Protein AF-0000000073391872 (afdb_homodimer)

pLDDT: mean 97.58, std 2.36, range [85.0, 98.88]

Nearest PDB structures (foldseek):
  4lbp-assembly1_A  TM=9.202E-01  e=1.006E-09  Burkholderia cepacia
  1mwq-assembly1_A  TM=8.888E-01  e=6.207E-08  Haemophilus influenzae
  3kkf-assembly1_A  TM=5.821E-01  e=1.135E-03  Bacteroides thetaiotaomicron
  5b09-assembly1_A-2  TM=5.044E-01  e=1.135E-03  Cannabis sativa
  5b0d-assembly1_B  TM=4.617E-01  e=3.687E-03  Cannabis sativa

Secondary structure (DSSP, 8-state):
--EEEEEEEPTT-HHHHHHHHHHHHHHHHHTGGGEEEEEEEE-TTS-EEEEEEEEE--SSHHHHHHHHHTSHHHHTT-EEEEEEEEEEEEEETTEE--/--EEEEEEEPTT-HHHHHHHHHHHHHHHHHTGGGEEEEEEEE-TTS-EEEEEEEEE--SSHHHHHHHHHTSHHHHTT-EEEEEEEEEEEEEETTEE--

InterPro domains:
  IPR005545 YCII-related [PF03795] (1-88)
  IPR011008 Dimeric alpha-beta barrel [SSF54909] (1-90)
  IPR051807 Secondary metabolite biosynthesis-associated protein [PTHR33606] (3-90)

Sequence (196 aa):
MPFIIETFDKPGHQHVRQATRAAHLEFLDGHKDLLLACGAKLDDDGRDLGGGLYVVALDSREAAQRFIESDPFHAAGLFERVVLTRWRKAYVDGQCYLMPFIIETFDKPGHQHVRQATRAAHLEFLDGHKDLLLACGAKLDDDGRDLGGGLYVVALDSREAAQRFIESDPFHAAGLFERVVLTRWRKAYVDGQCYL

Radius of gyration: 16.25 Å; Cα contacts (8 Å, |Δi|>4): 441; chains: 2; bounding box: 37×44×37 Å

Structure (mmCIF, N/CA/C/O backbone):
data_AF-0000000073391872-model_v1
#
loop_
_entity.id
_entity.type
_entity.pdbx_description
1 polymer 'YCII-related protein'
#
loop_
_atom_site.group_PDB
_atom_site.id
_atom_site.type_symbol
_atom_site.label_atom_id
_atom_site.label_alt_id
_atom_site.label_comp_id
_atom_site.label_asym_id
_atom_site.label_entity_id
_atom_site.label_seq_id
_atom_site.pdbx_PDB_ins_code
_atom_site.Cartn_x
_atom_site.Cartn_y
_atom_site.Cartn_z
_atom_site.occupancy
_atom_site.B_iso_or_equiv
_atom_site.auth_seq_id
_atom_site.auth_comp_id
_atom_site.auth_asym_id
_atom_site.auth_atom_id
_atom_site.pdbx_PDB_model_num
ATOM 1 N N . MET A 1 1 ? 13.711 3.143 -7.148 1 85.25 1 MET A N 1
ATOM 2 C CA . MET A 1 1 ? 12.633 2.215 -6.812 1 85.25 1 MET A CA 1
ATOM 3 C C . MET A 1 1 ? 11.727 2.805 -5.738 1 85.25 1 MET A C 1
ATOM 5 O O . MET A 1 1 ? 12.195 3.439 -4.797 1 85.25 1 MET A O 1
ATOM 9 N N . PRO A 1 2 ? 10.484 2.668 -5.871 1 97.12 2 PRO A N 1
ATOM 10 C CA . PRO A 1 2 ? 9.516 3.312 -4.984 1 97.12 2 PRO A CA 1
ATOM 11 C C . PRO A 1 2 ? 9.5 2.705 -3.584 1 97.12 2 PRO A C 1
ATOM 13 O O . PRO A 1 2 ? 10.164 1.692 -3.34 1 97.12 2 PRO A O 1
ATOM 16 N N . PHE A 1 3 ? 8.891 3.412 -2.643 1 98.75 3 PHE A N 1
ATOM 17 C CA . PHE A 1 3 ? 8.781 2.973 -1.258 1 98.75 3 PHE A CA 1
ATOM 18 C C . PHE A 1 3 ? 7.328 2.91 -0.817 1 98.75 3 PHE A C 1
ATOM 20 O O . PHE A 1 3 ? 6.504 3.719 -1.255 1 98.75 3 PHE A O 1
ATOM 27 N N . ILE A 1 4 ? 7.039 1.957 0.017 1 98.75 4 ILE A N 1
ATOM 28 C CA . ILE A 1 4 ? 5.816 1.92 0.811 1 98.75 4 ILE A CA 1
ATOM 29 C C . ILE A 1 4 ? 6.051 2.604 2.156 1 98.75 4 ILE A C 1
ATOM 31 O O . ILE A 1 4 ? 7.027 2.301 2.85 1 98.75 4 ILE A O 1
ATOM 35 N N . ILE A 1 5 ? 5.242 3.551 2.475 1 98.88 5 ILE A N 1
ATOM 36 C CA . ILE A 1 5 ? 5.227 4.168 3.797 1 98.88 5 ILE A CA 1
ATOM 37 C C . ILE A 1 5 ? 3.896 3.873 4.484 1 98.88 5 ILE A C 1
ATOM 39 O O . ILE A 1 5 ? 2.836 4.281 4.004 1 98.88 5 ILE A O 1
ATOM 43 N N 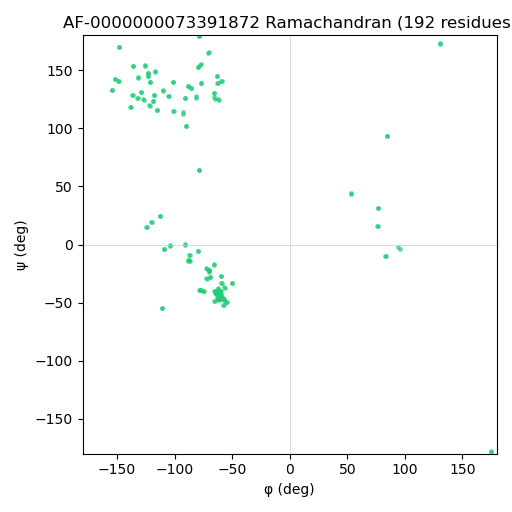. GLU A 1 6 ? 3.977 3.164 5.531 1 98.88 6 GLU A N 1
ATOM 44 C CA . GLU A 1 6 ? 2.791 2.898 6.34 1 98.88 6 GLU A CA 1
ATOM 45 C C . GLU A 1 6 ? 2.857 3.633 7.676 1 98.88 6 GLU A C 1
ATOM 47 O O . GLU A 1 6 ? 3.881 3.59 8.359 1 98.88 6 GLU A O 1
ATOM 52 N N . THR A 1 7 ? 1.797 4.27 7.973 1 98.88 7 THR A N 1
ATOM 53 C CA . THR A 1 7 ? 1.771 5.023 9.227 1 98.88 7 THR A CA 1
ATOM 54 C C . THR A 1 7 ? 0.714 4.461 10.172 1 98.88 7 THR A C 1
ATOM 56 O O . THR A 1 7 ? -0.312 3.941 9.727 1 98.88 7 THR A O 1
ATOM 59 N N . PHE A 1 8 ? 0.977 4.562 11.43 1 98.69 8 PHE A N 1
ATOM 60 C CA . PHE A 1 8 ? 0.08 4.211 12.531 1 98.69 8 PHE A CA 1
ATOM 61 C C . PHE A 1 8 ? -0.061 5.375 13.5 1 98.69 8 PHE A C 1
ATOM 63 O O . PHE A 1 8 ? 0.936 5.871 14.031 1 98.69 8 PHE A O 1
ATOM 70 N N . ASP A 1 9 ? -1.265 5.734 13.695 1 98.56 9 ASP A N 1
ATOM 71 C CA . ASP A 1 9 ? -1.504 6.895 14.547 1 98.56 9 ASP A CA 1
ATOM 72 C C . ASP A 1 9 ? -1.417 6.523 16.031 1 98.56 9 ASP A C 1
ATOM 74 O O . ASP A 1 9 ? -1.708 5.387 16.406 1 98.56 9 ASP A O 1
ATOM 78 N N . LYS A 1 10 ? -1.051 7.562 16.859 1 98.44 10 LYS A N 1
ATOM 79 C CA . LYS A 1 10 ? -1.144 7.391 18.297 1 98.44 10 LYS A CA 1
ATOM 80 C C . LYS A 1 10 ? -2.588 7.164 18.734 1 98.44 10 LYS A C 1
ATOM 82 O O . LYS A 1 10 ? -3.506 7.801 18.219 1 98.44 10 LYS A O 1
ATOM 87 N N . PRO A 1 11 ? -2.734 6.195 19.719 1 96.81 11 PRO A N 1
ATOM 88 C CA . PRO A 1 11 ? -4.098 6.016 20.219 1 96.81 11 PRO A CA 1
ATOM 89 C C . PRO A 1 11 ? -4.68 7.297 20.812 1 96.81 11 PRO A C 1
ATOM 91 O O . PRO A 1 11 ? -3.961 8.055 21.469 1 96.81 11 PRO A O 1
ATOM 94 N N . GLY A 1 12 ? -5.996 7.578 20.562 1 95.44 12 GLY A N 1
ATOM 95 C CA . GLY A 1 12 ? -6.691 8.703 21.172 1 95.44 12 GLY A CA 1
ATOM 96 C C . GLY A 1 12 ? -6.34 10.031 20.531 1 95.44 12 GLY A C 1
ATOM 97 O O . GLY A 1 12 ? -6.547 11.086 21.141 1 95.44 12 GLY A O 1
ATOM 98 N N . HIS A 1 13 ? -5.746 10.062 19.359 1 97.5 13 HIS A N 1
ATOM 99 C CA . HIS A 1 13 ? -5.289 11.312 18.75 1 97.5 13 HIS A CA 1
ATOM 100 C C . HIS A 1 13 ? -6.09 11.641 17.5 1 97.5 13 HIS A C 1
ATOM 102 O O . HIS A 1 13 ? -5.59 12.312 16.594 1 97.5 13 HIS A O 1
ATOM 108 N N . GLN A 1 14 ? -7.305 11.125 17.406 1 95.94 14 GLN A N 1
ATOM 109 C CA . GLN A 1 14 ? -8.18 11.438 16.281 1 95.94 14 GLN A CA 1
ATOM 110 C C . GLN A 1 14 ? -8.383 12.945 16.141 1 95.94 14 GLN A C 1
ATOM 112 O O . GLN A 1 14 ? -8.508 13.461 15.031 1 95.94 14 GLN A O 1
ATOM 117 N N . HIS A 1 15 ? -8.469 13.625 17.266 1 97.5 15 HIS A N 1
ATOM 118 C CA . HIS A 1 15 ? -8.641 15.07 17.234 1 97.5 15 HIS A CA 1
ATOM 119 C C . HIS A 1 15 ? -7.457 15.758 16.562 1 97.5 15 HIS A C 1
ATOM 121 O O . HIS A 1 15 ? -7.629 16.766 15.859 1 97.5 15 HIS A O 1
ATOM 127 N N . VAL A 1 16 ? -6.223 15.297 16.75 1 98.25 16 VAL A N 1
ATOM 128 C CA . VAL A 1 16 ? -5.031 15.82 16.094 1 98.25 16 VAL A CA 1
ATOM 129 C C . VAL A 1 16 ? -5.137 15.617 14.586 1 98.25 16 VAL A C 1
ATOM 131 O O . VAL A 1 16 ? -4.852 16.531 13.805 1 98.25 16 VAL A O 1
ATOM 134 N N . ARG A 1 17 ? -5.555 14.406 14.141 1 98.25 17 ARG A N 1
ATOM 135 C CA . ARG A 1 17 ? -5.746 14.109 12.727 1 98.25 17 ARG A CA 1
ATOM 136 C C . ARG A 1 17 ? -6.75 15.07 12.094 1 98.25 17 ARG A C 1
ATOM 138 O O . ARG A 1 17 ? -6.488 15.641 11.031 1 98.25 17 ARG A O 1
ATOM 145 N N . GLN A 1 18 ? -7.863 15.273 12.766 1 97.44 18 GLN A N 1
ATOM 146 C CA . GLN A 1 18 ? -8.906 16.141 12.242 1 97.44 18 GLN A CA 1
ATOM 147 C C . GLN A 1 18 ? -8.414 17.578 12.125 1 97.44 18 GLN A C 1
ATOM 149 O O . GLN A 1 18 ? -8.648 18.25 11.117 1 97.44 18 GLN A O 1
ATOM 154 N N . ALA A 1 19 ? -7.719 18 13.109 1 98.5 19 ALA A N 1
ATOM 155 C CA . ALA A 1 19 ? -7.25 19.391 13.156 1 98.5 19 ALA A CA 1
ATOM 156 C C . ALA A 1 19 ? -6.184 19.641 12.094 1 98.5 19 ALA A C 1
ATOM 158 O O . ALA A 1 19 ? -6.027 20.766 11.617 1 98.5 19 ALA A O 1
ATOM 159 N N . THR A 1 20 ? -5.445 18.609 11.711 1 98.62 20 THR A N 1
ATOM 160 C CA . THR A 1 20 ? -4.285 18.766 10.836 1 98.62 20 THR A CA 1
ATOM 161 C C . THR A 1 20 ? -4.609 18.312 9.414 1 98.62 20 THR A C 1
ATOM 163 O O . THR A 1 20 ? -3.764 18.406 8.523 1 98.62 20 THR A O 1
ATOM 166 N N . ARG A 1 21 ? -5.801 17.859 9.18 1 98.19 21 ARG A N 1
ATOM 167 C CA . ARG A 1 21 ? -6.184 17.203 7.938 1 98.19 21 ARG A CA 1
ATOM 168 C C . ARG A 1 21 ? -6.027 18.141 6.742 1 98.19 21 ARG A C 1
ATOM 170 O O . ARG A 1 21 ? -5.484 17.734 5.707 1 98.19 21 ARG A O 1
ATOM 177 N N . ALA A 1 22 ? -6.52 19.391 6.863 1 98.56 22 ALA A N 1
ATOM 178 C CA . ALA A 1 22 ? -6.457 20.328 5.742 1 98.56 22 ALA A CA 1
ATOM 179 C C . ALA A 1 22 ? -5.016 20.547 5.289 1 98.56 22 ALA A C 1
ATOM 181 O O . ALA A 1 22 ? -4.727 20.531 4.09 1 98.56 22 ALA A O 1
ATOM 182 N N . ALA A 1 23 ? -4.121 20.781 6.207 1 98.81 23 ALA A N 1
ATOM 183 C CA . ALA A 1 23 ? -2.709 20.969 5.891 1 98.81 23 ALA A CA 1
ATOM 184 C C . ALA A 1 23 ? -2.117 19.703 5.266 1 98.81 23 ALA A C 1
ATOM 186 O O . ALA A 1 23 ? -1.298 19.781 4.348 1 98.81 23 ALA A O 1
ATOM 187 N N . HIS A 1 24 ? -2.486 18.562 5.773 1 98.81 24 HIS A N 1
ATOM 188 C CA . HIS A 1 24 ? -2.064 17.281 5.219 1 98.81 24 HIS A CA 1
ATOM 189 C C . HIS A 1 24 ? -2.516 17.125 3.771 1 98.81 24 HIS A C 1
ATOM 191 O O . HIS A 1 24 ? -1.729 16.719 2.912 1 98.81 24 HIS A O 1
ATOM 197 N N . LEU A 1 25 ? -3.777 17.484 3.537 1 98.62 25 LEU A N 1
ATOM 198 C CA . LEU A 1 25 ? -4.301 17.344 2.184 1 98.62 25 LEU A CA 1
ATOM 199 C C . LEU A 1 25 ? -3.582 18.281 1.224 1 98.62 25 LEU A C 1
ATOM 201 O O . LEU A 1 25 ? -3.324 17.922 0.072 1 98.62 25 LEU A O 1
ATOM 205 N N . GLU A 1 26 ? -3.283 19.484 1.635 1 98.75 26 GLU A N 1
ATOM 206 C CA . GLU A 1 26 ? -2.49 20.406 0.831 1 98.75 26 GLU A CA 1
ATOM 207 C C . GLU A 1 26 ? -1.105 19.844 0.539 1 98.75 26 GLU A C 1
ATOM 209 O O . GLU A 1 26 ? -0.606 19.953 -0.582 1 98.75 26 GLU A O 1
ATOM 214 N N . PHE A 1 27 ? -0.522 19.312 1.581 1 98.88 27 PHE A N 1
ATOM 215 C CA . PHE A 1 27 ? 0.772 18.656 1.439 1 98.88 27 PHE A CA 1
ATOM 216 C C . PHE A 1 27 ? 0.714 17.562 0.374 1 98.88 27 PHE A C 1
ATOM 218 O O . PHE A 1 27 ? 1.577 17.5 -0.504 1 98.88 27 PHE A O 1
ATOM 225 N N . LEU A 1 28 ? -0.317 16.656 0.437 1 98.81 28 LEU A N 1
ATOM 226 C CA . LEU A 1 28 ? -0.472 15.594 -0.557 1 98.81 28 LEU A CA 1
ATOM 227 C C . LEU A 1 28 ? -0.616 16.188 -1.957 1 98.81 28 LEU A C 1
ATOM 229 O O . LEU A 1 28 ? 0.043 15.727 -2.895 1 98.81 28 LEU A O 1
ATOM 233 N N . ASP A 1 29 ? -1.444 17.188 -2.033 1 98.75 29 ASP A N 1
ATOM 234 C CA . ASP A 1 29 ? -1.675 17.812 -3.332 1 98.75 29 ASP A CA 1
ATOM 235 C C . ASP A 1 29 ? -0.378 18.375 -3.912 1 98.75 29 ASP A C 1
ATOM 237 O O . ASP A 1 29 ? -0.118 18.234 -5.109 1 98.75 29 ASP A O 1
ATOM 241 N N . GLY A 1 30 ? 0.369 18.984 -3.092 1 98.69 30 GLY A N 1
ATOM 242 C CA . GLY A 1 30 ? 1.636 19.547 -3.518 1 98.69 30 GLY A CA 1
ATOM 243 C C . GLY A 1 30 ? 2.648 18.516 -3.947 1 98.69 30 GLY A C 1
ATOM 244 O O . GLY A 1 30 ? 3.654 18.844 -4.586 1 98.69 30 GLY A O 1
ATOM 245 N N . HIS A 1 31 ? 2.438 17.266 -3.586 1 98.75 31 HIS A N 1
ATOM 246 C CA . HIS A 1 31 ? 3.354 16.172 -3.916 1 98.75 31 HIS A CA 1
ATOM 247 C C . HIS A 1 31 ? 2.656 15.102 -4.742 1 98.75 31 HIS A C 1
ATOM 249 O O . HIS A 1 31 ? 3.123 13.961 -4.801 1 98.75 31 HIS A O 1
ATOM 255 N N . LYS A 1 32 ? 1.602 15.398 -5.336 1 98.44 32 LYS A N 1
ATOM 256 C CA . LYS A 1 32 ? 0.722 14.414 -5.957 1 98.44 32 LYS A CA 1
ATOM 257 C C . LYS A 1 32 ? 1.457 13.617 -7.035 1 98.44 32 LYS A C 1
ATOM 259 O O . LYS A 1 32 ? 1.167 12.445 -7.254 1 98.44 32 LYS A O 1
ATOM 264 N N . ASP A 1 33 ? 2.473 14.195 -7.641 1 98.19 33 ASP A N 1
ATOM 265 C CA . ASP A 1 33 ? 3.205 13.523 -8.711 1 98.19 33 ASP A CA 1
ATOM 266 C C . ASP A 1 33 ? 4.023 12.352 -8.172 1 98.19 33 ASP A C 1
ATOM 268 O O . ASP A 1 33 ? 4.418 11.469 -8.93 1 98.19 33 ASP A O 1
ATOM 272 N N . LEU A 1 34 ? 4.332 12.367 -6.922 1 98.62 34 LEU A N 1
ATOM 273 C CA . LEU A 1 34 ? 5.109 11.312 -6.285 1 98.62 34 LEU A CA 1
ATOM 274 C C . LEU A 1 34 ? 4.195 10.195 -5.781 1 98.62 34 LEU A C 1
ATOM 276 O O . LEU A 1 34 ? 4.668 9.109 -5.426 1 98.62 34 LEU A O 1
ATOM 280 N N . LEU A 1 35 ? 2.898 10.453 -5.715 1 98.81 35 LEU A N 1
ATOM 281 C CA . LEU A 1 35 ? 1.979 9.539 -5.047 1 98.81 35 LEU A CA 1
ATOM 282 C C . LEU A 1 35 ? 1.426 8.508 -6.027 1 98.81 35 LEU A C 1
ATOM 284 O O . LEU A 1 35 ? 0.486 8.797 -6.773 1 98.81 35 LEU A O 1
ATOM 288 N N . LEU A 1 36 ? 1.964 7.328 -5.973 1 98.81 36 LEU A N 1
ATOM 289 C CA . LEU A 1 36 ? 1.477 6.223 -6.789 1 98.81 36 LEU A CA 1
ATOM 290 C C . LEU A 1 36 ? 0.161 5.68 -6.242 1 98.81 36 LEU A C 1
ATOM 292 O O . LEU A 1 36 ? -0.747 5.352 -7.008 1 98.81 36 LEU A O 1
ATOM 296 N N . ALA A 1 37 ? 0.045 5.586 -4.953 1 98.81 37 ALA A N 1
ATOM 297 C CA . ALA A 1 37 ? -1.169 5.273 -4.207 1 98.81 37 ALA A CA 1
ATOM 298 C C . ALA A 1 37 ? -1.104 5.844 -2.791 1 98.81 37 ALA A C 1
ATOM 300 O O . ALA A 1 37 ? -0.087 5.707 -2.107 1 98.81 37 ALA A O 1
ATOM 301 N N . CYS A 1 38 ? -2.123 6.469 -2.393 1 98.81 38 CYS A N 1
ATOM 302 C CA . CYS A 1 38 ? -2.174 7.086 -1.073 1 98.81 38 CYS A CA 1
ATOM 303 C C . CYS A 1 38 ? -3.605 7.148 -0.553 1 98.81 38 CYS A C 1
ATOM 305 O O . CYS A 1 38 ? -4.535 7.43 -1.312 1 98.81 38 CYS A O 1
ATOM 307 N N . GLY A 1 39 ? -3.723 6.922 0.735 1 98.56 39 GLY A N 1
ATOM 308 C CA . GLY A 1 39 ? -5.039 6.988 1.348 1 98.56 39 GLY A CA 1
ATOM 309 C C . GLY A 1 39 ? -5.039 6.59 2.812 1 98.56 39 GLY A C 1
ATOM 310 O O . GLY A 1 39 ? -3.979 6.359 3.396 1 98.56 39 GLY A O 1
ATOM 311 N N . ALA A 1 40 ? -6.199 6.586 3.391 1 98.31 40 ALA A N 1
ATOM 312 C CA . ALA A 1 40 ? -6.363 6.328 4.82 1 98.31 40 ALA A CA 1
ATOM 313 C C . ALA A 1 40 ? -6.828 4.898 5.07 1 98.31 40 ALA A C 1
ATOM 315 O O . ALA A 1 40 ? -7.664 4.371 4.328 1 98.31 40 ALA A O 1
ATOM 316 N N . LYS A 1 41 ? -6.293 4.258 6.105 1 98.25 41 LYS A N 1
ATOM 317 C CA . LYS A 1 41 ? -6.762 2.943 6.539 1 98.25 41 LYS A CA 1
ATOM 318 C C . LYS A 1 41 ? -8.07 3.057 7.32 1 98.25 41 LYS A C 1
ATOM 320 O O . LYS A 1 41 ? -8.234 3.965 8.141 1 98.25 41 LYS A O 1
ATOM 325 N N . LEU A 1 42 ? -8.938 2.145 7.047 1 97.19 42 LEU A N 1
ATOM 326 C CA . LEU A 1 42 ? -10.242 2.119 7.691 1 97.19 42 LEU A CA 1
ATOM 327 C C . LEU A 1 42 ? -10.5 0.767 8.352 1 97.19 42 LEU A C 1
ATOM 329 O O . LEU A 1 42 ? -9.945 -0.249 7.926 1 97.19 42 LEU A O 1
ATOM 333 N N . ASP A 1 43 ? -11.312 0.794 9.328 1 92.69 43 ASP A N 1
ATOM 334 C CA . ASP A 1 43 ? -11.859 -0.475 9.805 1 92.69 43 ASP A CA 1
ATOM 335 C C . ASP A 1 43 ? -12.992 -0.96 8.898 1 92.69 43 ASP A C 1
ATOM 337 O O . ASP A 1 43 ? -13.344 -0.295 7.926 1 92.69 43 ASP A O 1
ATOM 341 N N . ASP A 1 44 ? -13.594 -2.072 9.148 1 88.62 44 ASP A N 1
ATOM 342 C CA . ASP A 1 44 ? -14.562 -2.705 8.258 1 88.62 44 ASP A CA 1
ATOM 343 C C . ASP A 1 44 ? -15.859 -1.902 8.203 1 88.62 44 ASP A C 1
ATOM 345 O O . ASP A 1 44 ? -16.578 -1.952 7.207 1 88.62 44 ASP A O 1
ATOM 349 N N . ASP A 1 45 ? -16.047 -1.105 9.266 1 90.06 45 ASP A N 1
ATOM 350 C CA . ASP A 1 45 ? -17.266 -0.319 9.297 1 90.06 45 ASP A CA 1
ATOM 351 C C . ASP A 1 45 ? -17.062 1.048 8.648 1 90.06 45 ASP A C 1
ATOM 353 O O . ASP A 1 45 ? -17.984 1.865 8.602 1 90.06 45 ASP A O 1
ATOM 357 N N . GLY A 1 46 ? -15.875 1.273 8.188 1 90.81 46 GLY A N 1
ATOM 358 C CA . GLY A 1 46 ? -15.609 2.508 7.469 1 90.81 46 GLY A CA 1
ATOM 359 C C . GLY A 1 46 ? -15.055 3.607 8.352 1 90.81 46 GLY A C 1
ATOM 360 O O . GLY A 1 46 ? -14.75 4.703 7.871 1 90.81 46 GLY A O 1
ATOM 361 N N . ARG A 1 47 ? -14.938 3.289 9.609 1 93.44 47 ARG A N 1
ATOM 362 C CA . ARG A 1 47 ? -14.375 4.289 10.516 1 93.44 47 ARG A CA 1
ATOM 363 C C . ARG A 1 47 ? -12.852 4.352 10.375 1 93.44 47 ARG A C 1
ATOM 365 O O . ARG A 1 47 ? -12.219 3.367 10.008 1 93.44 47 ARG A O 1
ATOM 372 N N . ASP A 1 48 ? -12.328 5.477 10.703 1 94.69 48 ASP A N 1
ATOM 373 C CA . ASP A 1 48 ? -10.891 5.715 10.648 1 94.69 48 ASP A CA 1
ATOM 374 C C . ASP A 1 48 ? -10.141 4.773 11.594 1 94.69 48 ASP A C 1
ATOM 376 O O . ASP A 1 48 ? -10.469 4.684 12.781 1 94.69 48 ASP A O 1
ATOM 380 N N . LEU A 1 49 ? -9.219 4.043 11.125 1 94.69 49 LEU A N 1
ATOM 381 C CA . LEU A 1 49 ? -8.438 3.078 11.891 1 94.69 49 LEU A CA 1
ATOM 382 C C . LEU A 1 49 ? -7.223 3.75 12.523 1 94.69 49 LEU A C 1
ATOM 384 O O . LEU A 1 49 ? -6.578 3.172 13.406 1 94.69 49 LEU A O 1
ATOM 388 N N . GLY A 1 50 ? -6.918 4.965 12.078 1 94.06 50 GLY A N 1
ATOM 389 C CA . GLY A 1 50 ? -5.699 5.617 12.531 1 94.06 50 GLY A CA 1
ATOM 390 C C . GLY A 1 50 ? -4.473 5.215 11.734 1 94.06 50 GLY A C 1
ATOM 391 O O . GLY A 1 50 ? -3.844 4.195 12.016 1 94.06 50 GLY A O 1
ATOM 392 N N . GLY A 1 51 ? -4.125 5.957 10.711 1 97.62 51 GLY A N 1
ATOM 393 C CA . GLY A 1 51 ? -2.961 5.688 9.891 1 97.62 51 GLY A CA 1
ATOM 394 C C . GLY A 1 51 ? -3.266 5.707 8.398 1 97.62 51 GLY A C 1
ATOM 395 O O . GLY A 1 51 ? -4.426 5.84 8 1 97.62 51 GLY A O 1
ATOM 396 N N . GLY A 1 52 ? -2.244 5.621 7.641 1 98.38 52 GLY A N 1
ATOM 397 C CA . GLY A 1 52 ? -2.395 5.672 6.191 1 98.38 52 GLY A CA 1
ATOM 398 C C . GLY A 1 52 ? -1.354 4.855 5.453 1 98.38 52 GLY A C 1
ATOM 399 O O . GLY A 1 52 ? -0.52 4.191 6.078 1 98.38 52 GLY A O 1
ATOM 400 N N . LEU A 1 53 ? -1.568 4.727 4.262 1 98.81 53 LEU A N 1
ATOM 401 C CA . LEU A 1 53 ? -0.643 4.129 3.303 1 98.81 53 LEU A CA 1
ATOM 402 C C . LEU A 1 53 ? -0.233 5.141 2.24 1 98.81 53 LEU A C 1
ATOM 404 O O . LEU A 1 53 ? -1.082 5.836 1.676 1 98.81 53 LEU A O 1
ATOM 408 N N . TYR A 1 54 ? 1.084 5.262 2.059 1 98.88 54 TYR A N 1
ATOM 409 C CA . TYR A 1 54 ? 1.672 5.992 0.939 1 98.88 54 TYR A CA 1
ATOM 410 C C . TYR A 1 54 ? 2.58 5.086 0.116 1 98.88 54 TYR A C 1
ATOM 412 O O . TYR A 1 54 ? 3.508 4.473 0.65 1 98.88 54 TYR A O 1
ATOM 420 N N . VAL A 1 55 ? 2.301 4.891 -1.092 1 98.88 55 VAL A N 1
ATOM 421 C CA . VAL A 1 55 ? 3.273 4.367 -2.045 1 98.88 55 VAL A CA 1
ATOM 422 C C . VAL A 1 55 ? 3.846 5.512 -2.879 1 98.88 55 VAL A C 1
ATOM 424 O O . VAL A 1 55 ? 3.125 6.148 -3.652 1 98.88 55 VAL A O 1
ATOM 427 N N . VAL A 1 56 ? 5.137 5.766 -2.717 1 98.88 56 VAL A N 1
ATOM 428 C CA . VAL A 1 56 ? 5.688 7.012 -3.242 1 98.88 56 VAL A CA 1
ATOM 429 C C . VAL A 1 56 ? 6.809 6.703 -4.234 1 98.88 56 VAL A C 1
ATOM 431 O O . VAL A 1 56 ? 7.605 5.793 -4.016 1 98.88 56 VAL A O 1
ATOM 434 N N . ALA A 1 57 ? 6.852 7.449 -5.312 1 98.62 57 ALA A N 1
ATOM 435 C CA . ALA A 1 57 ? 7.867 7.332 -6.355 1 98.62 57 ALA A CA 1
ATOM 436 C C . ALA A 1 57 ? 9.164 8.008 -5.934 1 98.62 57 ALA A C 1
ATOM 438 O O . ALA A 1 57 ? 9.594 8.984 -6.555 1 98.62 57 ALA A O 1
ATOM 439 N N . LEU A 1 58 ? 9.797 7.535 -4.934 1 97.69 58 LEU A N 1
ATOM 440 C CA . LEU A 1 58 ? 11.086 7.988 -4.422 1 97.69 58 LEU A CA 1
ATOM 441 C C . LEU A 1 58 ? 12.086 6.84 -4.387 1 97.69 58 LEU A C 1
ATOM 443 O O . LEU A 1 58 ? 11.734 5.711 -4.051 1 97.69 58 LEU A O 1
ATOM 447 N N . ASP A 1 59 ? 13.344 7.062 -4.582 1 92.25 59 ASP A N 1
ATOM 448 C CA . ASP A 1 59 ? 14.273 5.996 -4.957 1 92.25 59 ASP A CA 1
ATOM 449 C C . ASP A 1 59 ? 15.211 5.66 -3.801 1 92.25 59 ASP A C 1
ATOM 451 O O . ASP A 1 59 ? 16.078 4.793 -3.934 1 92.25 59 ASP A O 1
ATOM 455 N N . SER A 1 60 ? 15.117 6.402 -2.705 1 95.31 60 SER A N 1
ATOM 456 C CA . SER A 1 60 ? 15.977 6.09 -1.565 1 95.31 60 SER A CA 1
ATOM 457 C C . SER A 1 60 ? 15.195 6.145 -0.255 1 95.31 60 SER A C 1
ATOM 459 O O . SER A 1 60 ? 14.195 6.863 -0.149 1 95.31 60 SER A O 1
ATOM 461 N N . ARG A 1 61 ? 15.719 5.371 0.691 1 97.19 61 ARG A N 1
ATOM 462 C CA . ARG A 1 61 ? 15.109 5.379 2.016 1 97.19 61 ARG A CA 1
ATOM 463 C C . ARG A 1 61 ? 15.156 6.773 2.631 1 97.19 61 ARG A C 1
ATOM 465 O O . ARG A 1 61 ? 14.195 7.211 3.268 1 97.19 61 ARG A O 1
ATOM 472 N N . GLU A 1 62 ? 16.281 7.426 2.428 1 97.44 62 GLU A N 1
ATOM 473 C CA . GLU A 1 62 ? 16.453 8.773 2.963 1 97.44 62 GLU A CA 1
ATOM 474 C C . GLU A 1 62 ? 15.398 9.727 2.391 1 97.44 62 GLU A C 1
ATOM 476 O O . GLU A 1 62 ? 14.828 10.539 3.121 1 97.44 62 GLU A O 1
ATOM 481 N N . ALA A 1 63 ? 15.164 9.664 1.087 1 97.94 63 ALA A N 1
ATOM 482 C CA . ALA A 1 63 ? 14.172 10.516 0.449 1 97.94 63 ALA A CA 1
ATOM 483 C C . ALA A 1 63 ? 12.766 10.211 0.973 1 97.94 63 ALA A C 1
ATOM 485 O O . ALA A 1 63 ? 11.984 11.125 1.229 1 97.94 63 ALA A O 1
ATOM 486 N N . ALA A 1 64 ? 12.422 8.953 1.159 1 98.44 64 ALA A N 1
ATOM 487 C CA . ALA A 1 64 ? 11.133 8.555 1.698 1 98.44 64 ALA A CA 1
ATOM 488 C C . ALA A 1 64 ? 10.961 9.039 3.135 1 98.44 64 ALA A C 1
ATOM 490 O O . ALA A 1 64 ? 9.883 9.516 3.514 1 98.44 64 ALA A O 1
ATOM 491 N N . GLN A 1 65 ? 12.039 8.898 3.893 1 98.5 65 GLN A N 1
ATOM 492 C CA . GLN A 1 65 ? 12.016 9.375 5.273 1 98.5 65 GLN A CA 1
ATOM 493 C C . GLN A 1 65 ? 11.773 10.883 5.336 1 98.5 65 GLN A C 1
ATOM 495 O O . GLN A 1 65 ? 10.938 11.344 6.105 1 98.5 65 GLN A O 1
ATOM 500 N N . ARG A 1 66 ? 12.5 11.617 4.531 1 98.5 66 ARG A N 1
ATOM 501 C CA . ARG A 1 66 ? 12.32 13.07 4.492 1 98.5 66 ARG A CA 1
ATOM 502 C C . ARG A 1 66 ? 10.898 13.43 4.078 1 98.5 66 ARG A C 1
ATOM 504 O O . ARG A 1 66 ? 10.297 14.344 4.645 1 98.5 66 ARG A O 1
ATOM 511 N N . PHE A 1 67 ? 10.391 12.727 3.135 1 98.88 67 PHE A N 1
ATOM 512 C CA . PHE A 1 67 ? 9.031 12.961 2.654 1 98.88 67 PHE A CA 1
ATOM 513 C C . PHE A 1 67 ? 8.023 12.828 3.791 1 98.88 67 PHE A C 1
ATOM 515 O O . PHE A 1 67 ? 7.25 13.75 4.051 1 98.88 67 PHE A O 1
ATOM 522 N N . ILE A 1 68 ? 8.047 11.719 4.551 1 98.88 68 ILE A N 1
ATOM 523 C CA . ILE A 1 68 ? 7.023 11.469 5.562 1 98.88 68 ILE A CA 1
ATOM 524 C C . ILE A 1 68 ? 7.227 12.406 6.746 1 98.88 68 ILE A C 1
ATOM 526 O O . ILE A 1 68 ? 6.262 12.836 7.379 1 98.88 68 ILE A O 1
ATOM 530 N N . GLU A 1 69 ? 8.492 12.805 6.988 1 98.75 69 GLU A N 1
ATOM 531 C CA . GLU A 1 69 ? 8.781 13.734 8.078 1 98.75 69 GLU A CA 1
ATOM 532 C C . GLU A 1 69 ? 8.312 15.141 7.742 1 98.75 69 GLU A C 1
ATOM 534 O O . GLU A 1 69 ? 8.164 15.984 8.633 1 98.75 69 GLU A O 1
ATOM 539 N N . SER A 1 70 ? 8.125 15.422 6.469 1 98.69 70 SER A N 1
ATOM 540 C CA . SER A 1 70 ? 7.664 16.75 6.043 1 98.69 70 SER A CA 1
ATOM 541 C C . SER A 1 70 ? 6.141 16.828 6.047 1 98.69 70 SER A C 1
ATOM 543 O O . SER A 1 70 ? 5.57 17.891 5.848 1 98.69 70 SER A O 1
ATOM 545 N N . ASP A 1 71 ? 5.453 15.711 6.227 1 98.88 71 ASP A N 1
ATOM 546 C CA . ASP A 1 71 ? 3.994 15.68 6.309 1 98.88 71 ASP A CA 1
ATOM 547 C C . ASP A 1 71 ? 3.5 16.422 7.551 1 98.88 71 ASP A C 1
ATOM 549 O O . ASP A 1 71 ? 3.971 16.156 8.664 1 98.88 71 ASP A O 1
ATOM 553 N N . PRO A 1 72 ? 2.555 17.312 7.434 1 98.88 72 PRO A N 1
ATOM 554 C CA . PRO A 1 72 ? 1.979 18 8.586 1 98.88 72 PRO A CA 1
ATOM 555 C C . PRO A 1 72 ? 1.548 17.062 9.695 1 98.88 72 PRO A C 1
ATOM 557 O O . PRO A 1 72 ? 1.625 17.406 10.875 1 98.88 72 PRO A O 1
ATOM 560 N N . PHE A 1 73 ? 1.073 15.82 9.43 1 98.88 73 PHE A N 1
ATOM 561 C CA . PHE A 1 73 ? 0.715 14.82 10.43 1 98.88 73 PHE A CA 1
ATOM 562 C C . PHE A 1 73 ? 1.922 14.461 11.289 1 98.88 73 PHE A C 1
ATOM 564 O O . PHE A 1 73 ? 1.787 14.219 12.492 1 98.88 73 PHE A O 1
ATOM 571 N N . HIS A 1 74 ? 3.09 14.359 10.664 1 98.81 74 HIS A N 1
ATOM 572 C CA . HIS A 1 74 ? 4.309 14.086 11.414 1 98.81 74 HIS A CA 1
ATOM 573 C C . HIS A 1 74 ? 4.652 15.242 12.352 1 98.81 74 HIS A C 1
ATOM 575 O O . HIS A 1 74 ? 4.918 15.031 13.531 1 98.81 74 HIS A O 1
ATOM 581 N N . ALA A 1 75 ? 4.637 16.469 11.82 1 98.44 75 ALA A N 1
ATOM 582 C CA . ALA A 1 75 ? 4.961 17.656 12.594 1 98.44 75 ALA A CA 1
ATOM 583 C C . ALA A 1 75 ? 4.023 17.812 13.781 1 98.44 75 ALA A C 1
ATOM 585 O O . ALA A 1 75 ? 4.43 18.297 14.844 1 98.44 75 ALA A O 1
ATOM 586 N N . ALA A 1 76 ? 2.781 17.406 13.641 1 98.62 76 ALA A N 1
ATOM 587 C CA . ALA A 1 76 ? 1.764 17.531 14.68 1 98.62 76 ALA A CA 1
ATOM 588 C C . ALA A 1 76 ? 1.905 16.422 15.727 1 98.62 76 ALA A C 1
ATOM 590 O O . ALA A 1 76 ? 1.167 16.391 16.703 1 98.62 76 ALA A O 1
ATOM 591 N N . GLY A 1 77 ? 2.818 15.5 15.453 1 98.31 77 GLY A N 1
ATOM 592 C CA . GLY A 1 77 ? 3.041 14.414 16.391 1 98.31 77 GLY A CA 1
ATOM 593 C C . GLY A 1 77 ? 1.969 13.344 16.328 1 98.31 77 GLY A C 1
ATOM 594 O O . GLY A 1 77 ? 1.634 12.734 17.344 1 98.31 77 GLY A O 1
ATOM 595 N N . LEU A 1 78 ? 1.392 13.102 15.234 1 98.81 78 LEU A N 1
ATOM 596 C CA . LEU A 1 78 ? 0.257 12.195 15.086 1 98.81 78 LEU A CA 1
ATOM 597 C C . LEU A 1 78 ? 0.719 10.742 15.094 1 98.81 78 LEU A C 1
ATOM 599 O O . LEU A 1 78 ? 0.073 9.883 15.695 1 98.81 78 LEU A O 1
ATOM 603 N N . PHE A 1 79 ? 1.827 10.438 14.484 1 98.75 79 PHE A N 1
ATOM 604 C CA . PHE A 1 79 ? 2.225 9.062 14.227 1 98.75 79 PHE A CA 1
ATOM 605 C C . PHE A 1 79 ? 2.871 8.438 15.453 1 98.75 79 PHE A C 1
ATOM 607 O O . PHE A 1 79 ? 3.791 9.016 16.047 1 98.75 79 PHE A O 1
ATOM 614 N N . GLU A 1 80 ? 2.354 7.324 15.805 1 98.69 80 GLU A N 1
ATOM 615 C CA . GLU A 1 80 ? 3.023 6.465 16.781 1 98.69 80 GLU A CA 1
ATOM 616 C C . GLU A 1 80 ? 4.168 5.688 16.141 1 98.69 80 GLU A C 1
ATOM 618 O O . GLU A 1 80 ? 5.227 5.512 16.75 1 98.69 80 GLU A O 1
ATOM 623 N N . ARG A 1 81 ? 3.998 5.223 14.961 1 98.5 81 ARG A N 1
ATOM 624 C CA . ARG A 1 81 ? 4.922 4.367 14.227 1 98.5 81 ARG A CA 1
ATOM 625 C C . ARG A 1 81 ? 4.828 4.621 12.727 1 98.5 81 ARG A C 1
ATOM 627 O O . ARG A 1 81 ? 3.74 4.875 12.195 1 98.5 81 ARG A O 1
ATOM 634 N N . VAL A 1 82 ? 5.957 4.602 12.078 1 98.81 82 VAL A N 1
ATOM 635 C CA . VAL A 1 82 ? 6.066 4.688 10.625 1 98.81 82 VAL A CA 1
ATOM 636 C C . VAL A 1 82 ? 6.957 3.562 10.102 1 98.81 82 VAL A C 1
ATOM 638 O O . VAL A 1 82 ? 8.039 3.32 10.641 1 98.81 82 VAL A O 1
ATOM 641 N N . VAL A 1 83 ? 6.52 2.871 9.117 1 98.44 83 VAL A N 1
ATOM 642 C CA . VAL A 1 83 ? 7.293 1.782 8.531 1 98.44 83 VAL A CA 1
ATOM 643 C C . VAL A 1 83 ? 7.59 2.09 7.062 1 98.44 83 VAL A C 1
ATOM 645 O O . VAL A 1 83 ? 6.676 2.371 6.285 1 98.44 83 VAL A O 1
ATOM 648 N N . LEU A 1 84 ? 8.828 2.08 6.746 1 98.5 84 LEU A N 1
ATOM 649 C CA . LEU A 1 84 ? 9.273 2.258 5.363 1 98.5 84 LEU A CA 1
ATOM 650 C C . LEU A 1 84 ? 9.734 0.934 4.77 1 98.5 84 LEU A C 1
ATOM 652 O O . LEU A 1 84 ? 10.547 0.228 5.371 1 98.5 84 LEU A O 1
ATOM 656 N N . THR A 1 85 ? 9.219 0.575 3.629 1 98.38 85 THR A N 1
ATOM 657 C CA . THR A 1 85 ? 9.625 -0.648 2.943 1 98.38 85 THR A CA 1
ATOM 658 C C . THR A 1 85 ? 9.906 -0.374 1.47 1 98.38 85 THR A C 1
ATOM 660 O O . THR A 1 85 ? 9.078 0.216 0.772 1 98.38 85 THR A O 1
ATOM 663 N N . ARG A 1 86 ? 11.117 -0.772 1.026 1 98.06 86 ARG A N 1
ATOM 664 C CA . ARG A 1 86 ? 11.398 -0.672 -0.402 1 98.06 86 ARG A CA 1
ATOM 665 C C . ARG A 1 86 ? 10.469 -1.578 -1.208 1 98.06 86 ARG A C 1
ATOM 667 O O . ARG A 1 86 ? 10.078 -2.648 -0.739 1 98.06 86 ARG A O 1
ATOM 674 N N . TRP A 1 87 ? 10.117 -1.119 -2.354 1 98.25 87 TRP A N 1
ATOM 675 C CA . TRP A 1 87 ? 9.047 -1.742 -3.123 1 98.25 87 TRP A CA 1
ATOM 676 C C . TRP A 1 87 ? 9.43 -1.871 -4.594 1 98.25 87 TRP A C 1
ATOM 678 O O . TRP A 1 87 ? 9.969 -0.933 -5.184 1 98.25 87 TRP A O 1
ATOM 688 N N . ARG A 1 88 ? 9.297 -3.037 -5.156 1 97.44 88 ARG A N 1
ATOM 689 C CA . ARG A 1 88 ? 9.43 -3.213 -6.598 1 97.44 88 ARG A CA 1
ATOM 690 C C . ARG A 1 88 ? 8.07 -3.117 -7.289 1 97.44 88 ARG A C 1
ATOM 692 O O . ARG A 1 88 ? 7.23 -4.004 -7.137 1 97.44 88 ARG A O 1
ATOM 699 N N . LYS A 1 89 ? 7.977 -2.121 -7.996 1 97.94 89 LYS A N 1
ATOM 700 C CA . LYS A 1 89 ? 6.738 -1.791 -8.703 1 97.94 89 LYS A CA 1
ATOM 701 C C . LYS A 1 89 ? 6.41 -2.844 -9.758 1 97.94 89 LYS A C 1
ATOM 703 O O . LYS A 1 89 ? 7.242 -3.16 -10.602 1 97.94 89 LYS A O 1
ATOM 708 N N . ALA A 1 90 ? 5.215 -3.402 -9.695 1 98.5 90 ALA A N 1
ATOM 709 C CA . ALA A 1 90 ? 4.715 -4.297 -10.742 1 98.5 90 ALA A CA 1
ATOM 710 C C . ALA A 1 90 ? 3.572 -3.65 -11.516 1 98.5 90 ALA A C 1
ATOM 712 O O . ALA A 1 90 ? 3.627 -3.555 -12.75 1 98.5 90 ALA A O 1
ATOM 713 N N . TYR A 1 91 ? 2.514 -3.186 -10.844 1 98.75 91 TYR A N 1
ATOM 714 C CA . TYR A 1 91 ? 1.387 -2.51 -11.477 1 98.75 91 TYR A CA 1
ATOM 715 C C . TYR A 1 91 ? 1.043 -1.22 -10.742 1 98.75 91 TYR A C 1
ATOM 717 O O . TYR A 1 91 ? 1.093 -1.167 -9.516 1 98.75 91 TYR A O 1
ATOM 725 N N . VAL A 1 92 ? 0.652 -0.205 -11.43 1 98.69 92 VAL A N 1
ATOM 726 C CA . VAL A 1 92 ? 0.042 1.022 -10.93 1 98.69 92 VAL A CA 1
ATOM 727 C C . VAL A 1 92 ? -1.104 1.44 -11.852 1 98.69 92 VAL A C 1
ATOM 729 O O . VAL A 1 92 ? -0.895 1.705 -13.039 1 98.69 92 VAL A O 1
ATOM 732 N N . ASP A 1 93 ? -2.244 1.47 -11.312 1 98.31 93 ASP A N 1
ATOM 733 C CA . ASP A 1 93 ? -3.447 1.85 -12.039 1 98.31 93 ASP A CA 1
ATOM 734 C C . ASP A 1 93 ? -3.604 1.018 -13.312 1 98.31 93 ASP A C 1
ATOM 736 O O . ASP A 1 93 ? -3.801 1.564 -14.398 1 98.31 93 ASP A O 1
ATOM 740 N N . GLY A 1 94 ? -3.363 -0.238 -13.148 1 97.81 94 GLY A N 1
ATOM 741 C CA . GLY A 1 94 ? -3.596 -1.199 -14.211 1 97.81 94 GLY A CA 1
ATOM 742 C C . GLY A 1 94 ? -2.445 -1.286 -15.203 1 97.81 94 GLY A C 1
ATOM 743 O O . GLY A 1 94 ? -2.465 -2.113 -16.109 1 97.81 94 GLY A O 1
ATOM 744 N N . GLN A 1 95 ? -1.518 -0.394 -15.117 1 98.25 95 GLN A N 1
ATOM 745 C CA . GLN A 1 95 ? -0.37 -0.412 -16.016 1 98.25 95 GLN A CA 1
ATOM 746 C C . GLN A 1 95 ? 0.736 -1.316 -15.484 1 98.25 95 GLN A C 1
ATOM 748 O O . GLN A 1 95 ? 1.093 -1.238 -14.305 1 98.25 95 GLN A O 1
ATOM 753 N N . CYS A 1 96 ? 1.312 -2.148 -16.344 1 98.5 96 CYS A N 1
ATOM 754 C CA . CYS A 1 96 ? 2.355 -3.098 -15.977 1 98.5 96 CYS A CA 1
ATOM 755 C C . CYS A 1 96 ? 3.736 -2.461 -16.078 1 98.5 96 CYS A C 1
ATOM 757 O O . CYS A 1 96 ? 4.051 -1.811 -17.078 1 98.5 96 CYS A O 1
ATOM 759 N N . TYR A 1 97 ? 4.586 -2.668 -15.156 1 97.81 97 TYR A N 1
ATOM 760 C CA . TYR A 1 97 ? 5.938 -2.115 -15.172 1 97.81 97 TYR A CA 1
ATOM 761 C C . TYR A 1 97 ? 6.98 -3.221 -15.039 1 97.81 97 TYR A C 1
ATOM 763 O O . TYR A 1 97 ? 8.125 -2.959 -14.656 1 97.81 97 TYR A O 1
ATOM 771 N N . LEU A 1 98 ? 6.559 -4.41 -15.242 1 94.19 98 LEU A N 1
ATOM 772 C CA . LEU A 1 98 ? 7.473 -5.547 -15.156 1 94.19 98 LEU A CA 1
ATOM 773 C C . LEU A 1 98 ? 8.219 -5.746 -16.469 1 94.19 98 LEU A C 1
ATOM 775 O O . LEU A 1 98 ? 7.727 -5.367 -17.531 1 94.19 98 LEU A O 1
ATOM 779 N N . MET B 1 1 ? -15.266 0.662 -1.805 1 85 1 MET B N 1
ATOM 780 C CA . MET B 1 1 ? -14 1.211 -1.33 1 85 1 MET B CA 1
ATOM 781 C C . MET B 1 1 ? -12.883 0.181 -1.448 1 85 1 MET B C 1
ATOM 783 O O . MET B 1 1 ? -13.094 -1.003 -1.177 1 85 1 MET B O 1
ATOM 787 N N . PRO B 1 2 ? -11.773 0.559 -1.879 1 97.06 2 PRO B N 1
ATOM 788 C CA . PRO B 1 2 ? -10.672 -0.366 -2.166 1 97.06 2 PRO B CA 1
ATOM 789 C C . PRO B 1 2 ? -10.062 -0.97 -0.903 1 97.06 2 PRO B C 1
ATOM 791 O O . PRO B 1 2 ? -10.422 -0.573 0.209 1 97.06 2 PRO B O 1
ATOM 794 N N . PHE B 1 3 ? -9.281 -2.027 -1.078 1 98.69 3 PHE B N 1
ATOM 795 C CA . PHE B 1 3 ? -8.625 -2.719 0.024 1 98.69 3 PHE B CA 1
ATOM 796 C C . PHE B 1 3 ? -7.117 -2.758 -0.187 1 98.69 3 PHE B C 1
ATOM 798 O O . PHE B 1 3 ? -6.645 -2.857 -1.322 1 98.69 3 PHE B O 1
ATOM 805 N N . ILE B 1 4 ? -6.406 -2.668 0.896 1 98.75 4 ILE B N 1
ATOM 806 C CA . ILE B 1 4 ? -4.992 -3.02 0.96 1 98.75 4 ILE B CA 1
ATOM 807 C C . ILE B 1 4 ? -4.844 -4.488 1.349 1 98.75 4 ILE B C 1
ATOM 809 O O . ILE B 1 4 ? -5.445 -4.945 2.324 1 98.75 4 ILE B O 1
ATOM 813 N N . ILE B 1 5 ? -4.129 -5.223 0.573 1 98.88 5 ILE B N 1
ATOM 814 C CA . ILE B 1 5 ? -3.742 -6.59 0.905 1 98.88 5 ILE B CA 1
ATOM 815 C C . ILE B 1 5 ? -2.225 -6.676 1.054 1 98.88 5 ILE B C 1
ATOM 817 O O . ILE B 1 5 ? -1.485 -6.426 0.098 1 98.88 5 ILE B O 1
ATOM 821 N N . GLU B 1 6 ? -1.816 -6.977 2.207 1 98.88 6 GLU B N 1
ATOM 822 C CA . GLU B 1 6 ? -0.395 -7.191 2.459 1 98.88 6 GLU B CA 1
ATOM 823 C C . GLU B 1 6 ? -0.102 -8.664 2.748 1 98.88 6 GLU B C 1
ATOM 825 O O . GLU B 1 6 ? -0.793 -9.289 3.551 1 98.88 6 GLU B O 1
ATOM 830 N N . THR B 1 7 ? 0.883 -9.133 2.102 1 98.88 7 THR B N 1
ATOM 831 C CA . THR B 1 7 ? 1.226 -10.539 2.289 1 98.88 7 THR B CA 1
ATOM 832 C C . THR B 1 7 ? 2.623 -10.68 2.885 1 98.88 7 THR B C 1
ATOM 834 O O . THR B 1 7 ? 3.498 -9.852 2.635 1 98.88 7 THR B O 1
ATOM 837 N N . PHE B 1 8 ? 2.803 -11.711 3.648 1 98.69 8 PHE B N 1
ATOM 838 C CA . PHE B 1 8 ? 4.074 -12.125 4.23 1 98.69 8 PHE B CA 1
ATOM 839 C C . PHE B 1 8 ? 4.355 -13.594 3.918 1 98.69 8 PHE B C 1
ATOM 841 O O . PHE B 1 8 ? 3.545 -14.469 4.227 1 98.69 8 PHE B O 1
ATOM 848 N N . ASP B 1 9 ? 5.477 -13.789 3.344 1 98.56 9 ASP B N 1
ATOM 849 C CA . ASP B 1 9 ? 5.812 -15.148 2.926 1 98.56 9 ASP B CA 1
ATOM 850 C C . ASP B 1 9 ? 6.309 -15.977 4.105 1 98.56 9 ASP B C 1
ATOM 852 O O . ASP B 1 9 ? 6.887 -15.438 5.051 1 98.56 9 ASP B O 1
ATOM 856 N N . LYS B 1 10 ? 6.094 -17.328 3.977 1 98.44 10 LYS B N 1
ATOM 857 C CA . LYS B 1 10 ? 6.719 -18.25 4.926 1 98.44 10 LYS B CA 1
ATOM 858 C C . LYS B 1 10 ? 8.242 -18.172 4.84 1 98.44 10 LYS B C 1
ATOM 860 O O . LYS B 1 10 ? 8.805 -18.094 3.746 1 98.44 10 LYS B O 1
ATOM 865 N N . PRO B 1 11 ? 8.875 -18.219 6.07 1 96.75 11 PRO B N 1
ATOM 866 C CA . PRO B 1 11 ? 10.336 -18.234 6.016 1 96.75 11 PRO B CA 1
ATOM 867 C C . PRO B 1 11 ? 10.883 -19.438 5.242 1 96.75 11 PRO B C 1
ATOM 869 O O . PRO B 1 11 ? 10.328 -20.531 5.328 1 96.75 11 PRO B O 1
ATOM 872 N N . GLY B 1 12 ? 11.961 -19.234 4.434 1 95.38 12 GLY B N 1
ATOM 873 C CA . GLY B 1 12 ? 12.641 -20.312 3.734 1 95.38 12 GLY B CA 1
ATOM 874 C C . GLY B 1 12 ? 11.883 -20.812 2.516 1 95.38 12 GLY B C 1
ATOM 875 O O . GLY B 1 12 ? 12.117 -21.922 2.033 1 95.38 12 GLY B O 1
ATOM 876 N N . HIS B 1 13 ? 10.914 -20.078 2.016 1 97.44 13 HIS B N 1
ATOM 877 C CA . HIS B 1 13 ? 10.078 -20.531 0.915 1 97.44 13 HIS B CA 1
ATOM 878 C C . HIS B 1 13 ? 10.32 -19.719 -0.348 1 97.44 13 HIS B C 1
ATOM 880 O O . HIS B 1 13 ? 9.438 -19.594 -1.193 1 97.44 13 HIS B O 1
ATOM 886 N N . GLN B 1 14 ? 11.492 -19.125 -0.456 1 95.81 14 GLN B N 1
ATOM 887 C CA . GLN B 1 14 ? 11.852 -18.375 -1.656 1 95.81 14 GLN B CA 1
ATOM 888 C C . GLN B 1 14 ? 11.75 -19.25 -2.9 1 95.81 14 GLN B C 1
ATOM 890 O O . GLN B 1 14 ? 11.383 -18.766 -3.977 1 95.81 14 GLN B O 1
ATOM 895 N N . HIS B 1 15 ? 12.109 -20.5 -2.768 1 97.44 15 HIS B N 1
ATOM 896 C CA . HIS B 1 15 ? 12.031 -21.422 -3.896 1 97.44 15 HIS B CA 1
ATOM 897 C C . HIS B 1 15 ? 10.594 -21.578 -4.371 1 97.44 15 HIS B C 1
ATOM 899 O O . HIS B 1 15 ? 10.344 -21.734 -5.57 1 97.44 15 HIS B O 1
ATOM 905 N N . VAL B 1 16 ? 9.594 -21.609 -3.496 1 98.25 16 VAL B N 1
ATOM 906 C CA . VAL B 1 16 ? 8.18 -21.672 -3.844 1 98.25 16 VAL B CA 1
ATOM 907 C C . VAL B 1 16 ? 7.773 -20.438 -4.633 1 98.25 16 VAL B C 1
ATOM 909 O O . VAL B 1 16 ? 7.09 -20.531 -5.652 1 98.25 16 VAL B O 1
ATOM 912 N N . ARG B 1 17 ? 8.188 -19.234 -4.16 1 98.19 17 ARG B N 1
ATOM 913 C CA . ARG B 1 17 ? 7.91 -17.984 -4.859 1 98.19 17 ARG B CA 1
ATOM 914 C C . ARG B 1 17 ? 8.461 -18.016 -6.281 1 98.19 17 ARG B C 1
ATOM 916 O O . ARG B 1 17 ? 7.754 -17.672 -7.23 1 98.19 17 ARG B O 1
ATOM 923 N N . GLN B 1 18 ? 9.703 -18.453 -6.414 1 97.44 18 GLN B N 1
ATOM 924 C CA . GLN B 1 18 ? 10.336 -18.5 -7.727 1 97.44 18 GLN B CA 1
ATOM 925 C C . GLN B 1 18 ? 9.609 -19.469 -8.656 1 97.44 18 GLN B C 1
ATOM 927 O O . GLN B 1 18 ? 9.375 -19.156 -9.828 1 97.44 18 GLN B O 1
ATOM 932 N N . ALA B 1 19 ? 9.25 -20.562 -8.141 1 98.5 19 ALA B N 1
ATOM 933 C CA . ALA B 1 19 ? 8.609 -21.594 -8.945 1 98.5 19 ALA B CA 1
ATOM 934 C C . ALA B 1 19 ? 7.211 -21.172 -9.375 1 98.5 19 ALA B C 1
ATOM 936 O O . ALA B 1 19 ? 6.719 -21.609 -10.422 1 98.5 19 ALA B O 1
ATOM 937 N N . THR B 1 20 ? 6.555 -20.328 -8.609 1 98.62 20 THR B N 1
ATOM 938 C CA . THR B 1 20 ? 5.152 -19.984 -8.828 1 98.62 20 THR B CA 1
ATOM 939 C C . THR B 1 20 ? 5.02 -18.609 -9.461 1 98.62 20 THR B C 1
ATOM 941 O O . THR B 1 20 ? 3.912 -18.156 -9.758 1 98.62 20 THR B O 1
ATOM 944 N N . ARG B 1 21 ? 6.109 -17.938 -9.695 1 98.19 21 ARG B N 1
ATOM 945 C CA . ARG B 1 21 ? 6.129 -16.531 -10.086 1 98.19 21 ARG B CA 1
ATOM 946 C C . ARG B 1 21 ? 5.41 -16.328 -11.422 1 98.19 21 ARG B C 1
ATOM 948 O O . ARG B 1 21 ? 4.609 -15.398 -11.562 1 98.19 21 ARG B O 1
ATOM 955 N N . ALA B 1 22 ? 5.711 -17.172 -12.438 1 98.56 22 ALA B N 1
ATOM 956 C CA . ALA B 1 22 ? 5.105 -17.016 -13.758 1 98.56 22 ALA B CA 1
ATOM 957 C C . ALA B 1 22 ? 3.584 -17.062 -13.672 1 98.56 22 ALA B C 1
ATOM 959 O O . ALA B 1 22 ? 2.896 -16.219 -14.266 1 98.56 22 ALA B O 1
ATOM 960 N N . ALA B 1 23 ? 3.049 -18.016 -12.984 1 98.81 23 ALA B N 1
ATOM 961 C CA . ALA B 1 23 ? 1.604 -18.141 -12.797 1 98.81 23 ALA B CA 1
ATOM 962 C C . ALA B 1 23 ? 1.042 -16.938 -12.047 1 98.81 23 ALA B C 1
ATOM 964 O O . ALA B 1 23 ? -0.052 -16.453 -12.359 1 98.81 23 ALA B O 1
ATOM 965 N N . HIS B 1 24 ? 1.738 -16.469 -11.055 1 98.81 24 HIS B N 1
ATOM 966 C CA . HIS B 1 24 ? 1.363 -15.281 -10.305 1 98.81 24 HIS B CA 1
ATOM 967 C C . HIS B 1 24 ? 1.288 -14.062 -11.219 1 98.81 24 HIS B C 1
ATOM 969 O O . HIS B 1 24 ? 0.325 -13.289 -11.156 1 98.81 24 HIS B O 1
ATOM 975 N N . LEU B 1 25 ? 2.314 -13.922 -12.062 1 98.62 25 LEU B N 1
ATOM 976 C 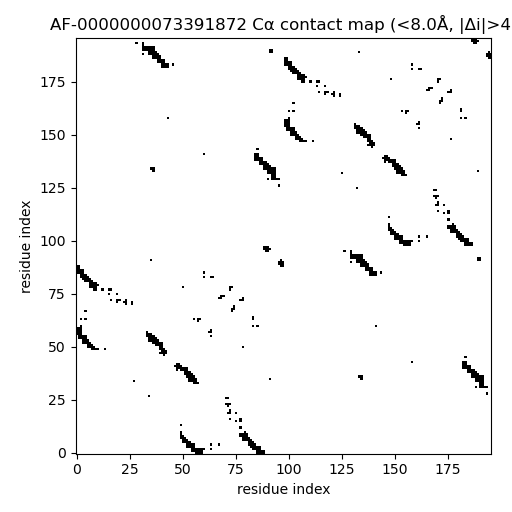CA . LEU B 1 25 ? 2.338 -12.766 -12.953 1 98.62 25 LEU B CA 1
ATOM 977 C C . LEU B 1 25 ? 1.182 -12.828 -13.945 1 98.62 25 LEU B C 1
ATOM 979 O O . LEU B 1 25 ? 0.593 -11.789 -14.281 1 98.62 25 LEU B O 1
ATOM 983 N N . GLU B 1 26 ? 0.862 -13.977 -14.461 1 98.75 26 GLU B N 1
ATOM 984 C CA . GLU B 1 26 ? -0.302 -14.148 -15.328 1 98.75 26 GLU B CA 1
ATOM 985 C C . GLU B 1 26 ? -1.59 -13.773 -14.602 1 98.75 26 GLU B C 1
ATOM 987 O O . GLU B 1 26 ? -2.467 -13.125 -15.172 1 98.75 26 GLU B O 1
ATOM 992 N N . PHE B 1 27 ? -1.675 -14.266 -13.398 1 98.88 27 PHE B N 1
ATOM 993 C CA . PHE B 1 27 ? -2.811 -13.93 -12.547 1 98.88 27 PHE B CA 1
ATOM 994 C C . PHE B 1 27 ? -2.959 -12.422 -12.414 1 98.88 27 PHE B C 1
ATOM 996 O O . PHE B 1 27 ? -4.055 -11.883 -12.586 1 98.88 27 PHE B O 1
ATOM 1003 N N . LEU B 1 28 ? -1.849 -11.68 -12.078 1 98.81 28 LEU B N 1
ATOM 1004 C CA . LEU B 1 28 ? -1.889 -10.227 -11.953 1 98.81 28 LEU B CA 1
ATOM 1005 C C . LEU B 1 28 ? -2.35 -9.586 -13.266 1 98.81 28 LEU B C 1
ATOM 1007 O O . LEU B 1 28 ? -3.213 -8.703 -13.258 1 98.81 28 LEU B O 1
ATOM 1011 N N . ASP B 1 29 ? -1.775 -10.07 -14.328 1 98.75 29 ASP B N 1
ATOM 1012 C CA . ASP B 1 29 ? -2.123 -9.516 -15.633 1 98.75 29 ASP B CA 1
ATOM 1013 C C . ASP B 1 29 ? -3.615 -9.68 -15.914 1 98.75 29 ASP B C 1
ATOM 1015 O O . ASP B 1 29 ? -4.254 -8.766 -16.438 1 98.75 29 ASP B O 1
ATOM 1019 N N . GLY B 1 30 ? -4.102 -10.797 -15.609 1 98.69 30 GLY B N 1
ATOM 1020 C CA . GLY B 1 30 ? -5.516 -11.078 -15.828 1 98.69 30 GLY B CA 1
ATOM 1021 C C . GLY B 1 30 ? -6.43 -10.227 -14.969 1 98.69 30 GLY B C 1
ATOM 1022 O O . GLY B 1 30 ? -7.633 -10.141 -15.227 1 98.69 30 GLY B O 1
ATOM 1023 N N . HIS B 1 31 ? -5.906 -9.625 -13.922 1 98.75 31 HIS B N 1
ATOM 1024 C CA . HIS B 1 31 ? -6.695 -8.805 -13.008 1 98.75 31 HIS B CA 1
ATOM 1025 C C . HIS B 1 31 ? -6.172 -7.371 -12.969 1 98.75 31 HIS B C 1
ATOM 1027 O O . HIS B 1 31 ? -6.438 -6.637 -12.016 1 98.75 31 HIS B O 1
ATOM 1033 N N . LYS B 1 32 ? -5.457 -6.969 -13.914 1 98.44 32 LYS B N 1
ATOM 1034 C CA . LYS B 1 32 ? -4.707 -5.715 -13.883 1 98.44 32 LYS B CA 1
ATOM 1035 C C . LYS B 1 32 ? -5.637 -4.523 -13.688 1 98.44 32 LYS B C 1
ATOM 1037 O O . LYS B 1 32 ? -5.258 -3.525 -13.062 1 98.44 32 LYS B O 1
ATOM 1042 N N . ASP B 1 33 ? -6.879 -4.629 -14.102 1 98.12 33 ASP B N 1
ATOM 1043 C CA . ASP B 1 33 ? -7.824 -3.521 -13.992 1 98.12 33 ASP B CA 1
ATOM 1044 C C . ASP B 1 33 ? -8.195 -3.258 -12.531 1 98.12 33 ASP B C 1
ATOM 1046 O O . ASP B 1 33 ? -8.688 -2.178 -12.195 1 98.12 33 ASP B O 1
ATOM 1050 N N . LEU B 1 34 ? -8.055 -4.223 -11.703 1 98.62 34 LEU B N 1
ATOM 1051 C CA . LEU B 1 34 ? -8.367 -4.098 -10.281 1 98.62 34 LEU B CA 1
ATOM 1052 C C . LEU B 1 34 ? -7.172 -3.568 -9.5 1 98.62 34 LEU B C 1
ATOM 1054 O O . LEU B 1 34 ? -7.305 -3.174 -8.344 1 98.62 34 LEU B O 1
ATOM 1058 N N . LEU B 1 35 ? -5.988 -3.578 -10.102 1 98.81 35 LEU B N 1
ATOM 1059 C CA . LEU B 1 35 ? 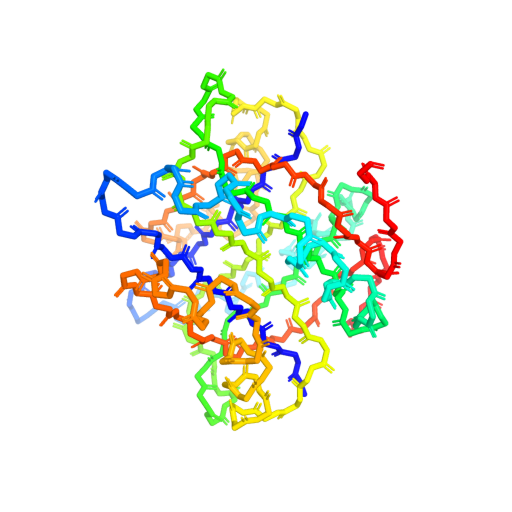-4.758 -3.293 -9.375 1 98.81 35 LEU B CA 1
ATOM 1060 C C . LEU B 1 35 ? -4.434 -1.804 -9.414 1 98.81 35 LEU B C 1
ATOM 1062 O O . LEU B 1 35 ? -3.883 -1.309 -10.398 1 98.81 35 LEU B O 1
ATOM 1066 N N . LEU B 1 36 ? -4.719 -1.132 -8.328 1 98.81 36 LEU B N 1
ATOM 1067 C CA . LEU B 1 36 ? -4.383 0.28 -8.188 1 98.81 36 LEU B CA 1
ATOM 1068 C C . LEU B 1 36 ? -2.887 0.458 -7.938 1 98.81 36 LEU B C 1
ATOM 1070 O O . LEU B 1 36 ? -2.27 1.383 -8.469 1 98.81 36 LEU B O 1
ATOM 1074 N N . ALA B 1 37 ? -2.312 -0.398 -7.152 1 98.81 37 ALA B N 1
ATOM 1075 C CA . ALA B 1 37 ? -0.876 -0.536 -6.918 1 98.81 37 ALA B CA 1
ATOM 1076 C C . ALA B 1 37 ? -0.526 -1.953 -6.473 1 98.81 37 ALA B C 1
ATOM 1078 O O . ALA B 1 37 ? -1.202 -2.525 -5.613 1 98.81 37 ALA B O 1
ATOM 1079 N N . CYS B 1 38 ? 0.453 -2.494 -7.051 1 98.81 38 CYS B N 1
ATOM 1080 C CA . CYS B 1 38 ? 0.872 -3.855 -6.73 1 98.81 38 CYS B CA 1
ATOM 1081 C C . CYS B 1 38 ? 2.365 -4.035 -6.973 1 98.81 38 CYS B C 1
ATOM 1083 O O . CYS B 1 38 ? 2.908 -3.523 -7.953 1 98.81 38 CYS B O 1
ATOM 1085 N N . GLY B 1 39 ? 2.969 -4.797 -6.086 1 98.56 39 GLY B N 1
ATOM 1086 C CA . GLY B 1 39 ? 4.391 -5.066 -6.23 1 98.56 39 GLY B CA 1
ATOM 1087 C C . GLY B 1 39 ? 4.969 -5.859 -5.074 1 98.56 39 GLY B C 1
ATOM 1088 O O . GLY B 1 39 ? 4.238 -6.293 -4.184 1 98.56 39 GLY B O 1
ATOM 1089 N N . ALA B 1 40 ? 6.242 -6.094 -5.133 1 98.31 40 ALA B N 1
ATOM 1090 C CA . ALA B 1 40 ? 6.938 -6.926 -4.16 1 98.31 40 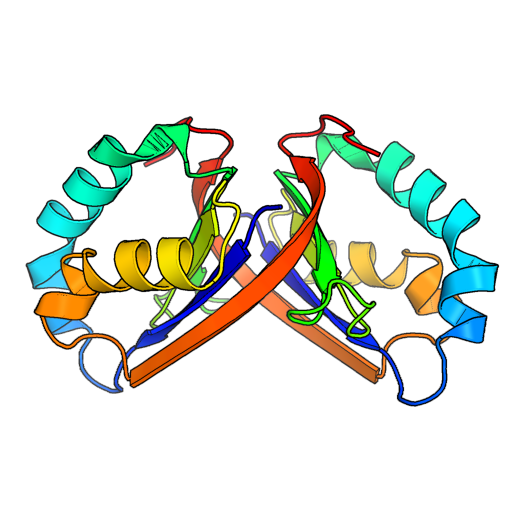ALA B CA 1
ATOM 1091 C C . ALA B 1 40 ? 7.68 -6.07 -3.137 1 98.31 40 ALA B C 1
ATOM 1093 O O . ALA B 1 40 ? 8.266 -5.039 -3.488 1 98.31 40 ALA B O 1
ATOM 1094 N N . LYS B 1 41 ? 7.652 -6.473 -1.871 1 98.25 41 LYS B N 1
ATOM 1095 C CA . LYS B 1 41 ? 8.445 -5.828 -0.83 1 98.25 41 LYS B CA 1
ATOM 1096 C C . LYS B 1 41 ? 9.906 -6.262 -0.905 1 98.25 41 LYS B C 1
ATOM 1098 O O . LYS B 1 41 ? 10.195 -7.441 -1.13 1 98.25 41 LYS B O 1
ATO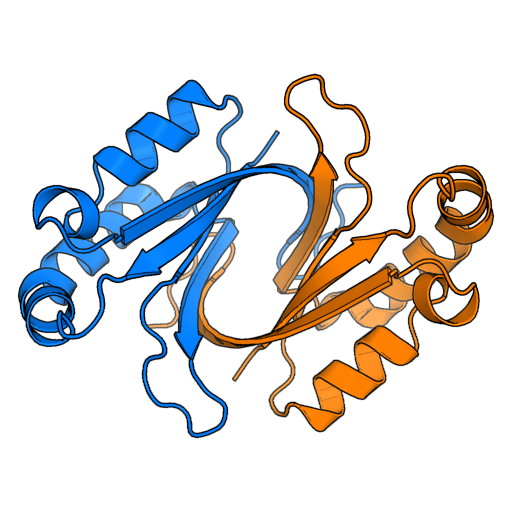M 1103 N N . LEU B 1 42 ? 10.758 -5.312 -0.716 1 97.19 42 LEU B N 1
ATOM 1104 C CA . LEU B 1 42 ? 12.195 -5.559 -0.776 1 97.19 42 LEU B CA 1
ATOM 1105 C C . LEU B 1 42 ? 12.883 -5.082 0.5 1 97.19 42 LEU B C 1
ATOM 1107 O O . LEU B 1 42 ? 12.383 -4.184 1.182 1 97.19 42 LEU B O 1
ATOM 1111 N N . ASP B 1 43 ? 13.969 -5.688 0.77 1 92.62 43 ASP B N 1
ATOM 1112 C CA . ASP B 1 43 ? 14.844 -5.094 1.772 1 92.62 43 ASP B CA 1
ATOM 1113 C C . ASP B 1 43 ? 15.641 -3.934 1.184 1 92.62 43 ASP B C 1
ATOM 1115 O O . ASP B 1 43 ? 15.516 -3.627 -0.004 1 92.62 43 ASP B O 1
ATOM 1119 N N . ASP B 1 44 ? 16.469 -3.2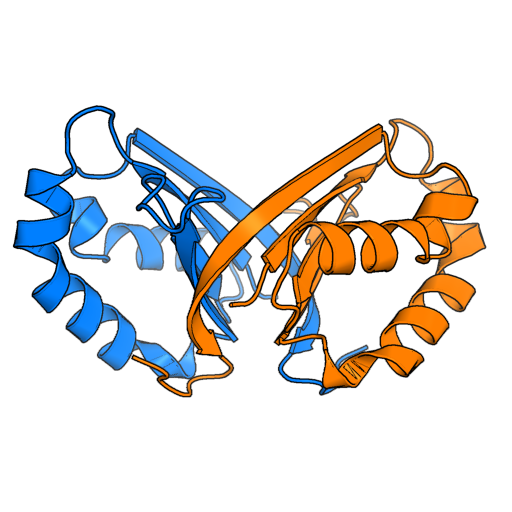66 1.932 1 88.62 44 ASP B N 1
ATOM 1120 C CA . ASP B 1 44 ? 17.141 -2.043 1.511 1 88.62 44 ASP B CA 1
ATOM 1121 C C . ASP B 1 44 ? 18.188 -2.336 0.44 1 88.62 44 ASP B C 1
ATOM 1123 O O . ASP B 1 44 ? 18.5 -1.474 -0.383 1 88.62 44 ASP B O 1
ATOM 1127 N N . ASP B 1 45 ? 18.609 -3.602 0.439 1 90.12 45 ASP B N 1
ATOM 1128 C CA . ASP B 1 45 ? 19.641 -3.955 -0.542 1 90.12 45 ASP B CA 1
ATOM 1129 C C . ASP B 1 45 ? 19 -4.445 -1.842 1 90.12 45 ASP B C 1
ATOM 1131 O O . ASP B 1 45 ? 19.703 -4.809 -2.785 1 90.12 45 ASP B O 1
ATOM 1135 N N . GLY B 1 46 ? 17.703 -4.469 -1.863 1 90.81 46 GLY B N 1
ATOM 1136 C CA . GLY B 1 46 ? 17.016 -4.824 -3.094 1 90.81 46 GLY B CA 1
ATOM 1137 C C . GLY B 1 46 ? 16.625 -6.289 -3.158 1 90.81 46 GLY B C 1
ATOM 1138 O O . GLY B 1 46 ? 15.992 -6.727 -4.117 1 90.81 46 GLY B O 1
ATOM 1139 N N . ARG B 1 47 ? 17.031 -6.992 -2.143 1 93.25 47 ARG B N 1
ATOM 1140 C CA . ARG B 1 47 ? 16.656 -8.406 -2.125 1 93.25 47 ARG B CA 1
ATOM 1141 C C . ARG B 1 47 ? 15.203 -8.586 -1.72 1 93.25 47 ARG B C 1
ATOM 1143 O O . ARG B 1 47 ? 14.648 -7.758 -1.002 1 93.25 47 ARG B O 1
ATOM 1150 N N . ASP B 1 48 ? 14.656 -9.672 -2.148 1 94.38 48 ASP B N 1
ATOM 1151 C CA . ASP B 1 48 ? 13.273 -10.016 -1.845 1 94.38 48 ASP B CA 1
ATOM 1152 C C . ASP B 1 48 ? 13.07 -10.18 -0.341 1 94.38 48 ASP B C 1
ATOM 1154 O O . ASP B 1 48 ? 13.812 -10.914 0.315 1 94.38 48 ASP B O 1
ATOM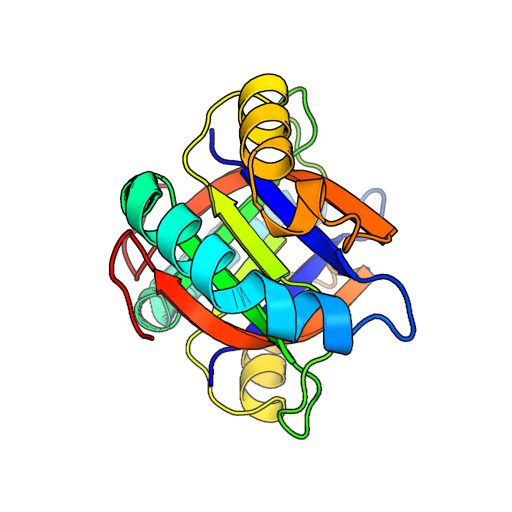 1158 N N . LEU B 1 49 ? 12.148 -9.492 0.236 1 94.38 49 LEU B N 1
ATOM 1159 C CA . LEU B 1 49 ? 11.852 -9.523 1.664 1 94.38 49 LEU B CA 1
ATOM 1160 C C . LEU B 1 49 ? 10.852 -10.625 1.988 1 94.38 49 LEU B C 1
ATOM 1162 O O . LEU B 1 49 ? 10.664 -10.977 3.156 1 94.38 49 LEU B O 1
ATOM 1166 N N . GLY B 1 50 ? 10.234 -11.164 0.957 1 93.69 50 GLY B N 1
ATOM 1167 C CA . GLY B 1 50 ? 9.172 -12.133 1.19 1 93.69 50 GLY B CA 1
ATOM 1168 C C . GLY B 1 50 ? 7.824 -11.484 1.429 1 93.69 50 GLY B C 1
ATOM 1169 O O . GLY B 1 50 ? 7.5 -11.109 2.557 1 93.69 50 GLY B O 1
ATOM 1170 N N . GLY B 1 51 ? 7.027 -11.305 0.404 1 97.56 51 GLY B N 1
ATOM 1171 C CA . GLY B 1 51 ? 5.695 -10.719 0.51 1 97.56 51 GLY B CA 1
ATOM 1172 C C . GLY B 1 51 ? 5.453 -9.609 -0.49 1 97.56 51 GLY B C 1
ATOM 1173 O O . GLY B 1 51 ? 6.359 -9.219 -1.228 1 97.56 51 GLY B O 1
ATOM 1174 N N . GLY B 1 52 ? 4.258 -9.164 -0.519 1 98.31 52 GLY B N 1
ATOM 1175 C CA . GLY B 1 52 ? 3.879 -8.125 -1.464 1 98.31 52 GLY B CA 1
ATOM 1176 C C . GLY B 1 52 ? 2.789 -7.207 -0.94 1 98.31 52 GLY B C 1
ATOM 1177 O O . GLY B 1 52 ? 2.34 -7.355 0.198 1 98.31 52 GLY B O 1
ATOM 1178 N N . LEU B 1 53 ? 2.586 -6.219 -1.622 1 98.81 53 LEU B N 1
ATOM 1179 C CA . LEU B 1 53 ? 1.489 -5.273 -1.429 1 98.81 53 LEU B CA 1
ATOM 1180 C C . LEU B 1 53 ? 0.573 -5.25 -2.646 1 98.81 53 LEU B C 1
ATOM 1182 O O . LEU B 1 53 ? 1.046 -5.164 -3.783 1 98.81 53 LEU B O 1
ATOM 1186 N N . TYR B 1 54 ? -0.72 -5.402 -2.385 1 98.88 54 TYR B N 1
ATOM 1187 C CA . TYR B 1 54 ? -1.775 -5.176 -3.365 1 98.88 54 TYR B CA 1
ATOM 1188 C C . TYR B 1 54 ? -2.76 -4.121 -2.875 1 98.88 54 TYR B C 1
ATOM 1190 O O . TYR B 1 54 ? -3.324 -4.246 -1.787 1 98.88 54 TYR B O 1
ATOM 1198 N N . VAL B 1 55 ? -2.906 -3.078 -3.557 1 98.88 55 VAL B N 1
ATOM 1199 C CA . VAL B 1 55 ? -4.055 -2.193 -3.395 1 98.88 55 VAL B CA 1
ATOM 1200 C C . VAL B 1 55 ? -5.066 -2.449 -4.512 1 98.88 55 VAL B C 1
ATOM 1202 O O . VAL B 1 55 ? -4.781 -2.197 -5.684 1 98.88 55 VAL B O 1
ATOM 1205 N N . VAL B 1 56 ? -6.227 -2.939 -4.137 1 98.88 56 VAL B N 1
ATOM 1206 C CA . VAL B 1 56 ? -7.121 -3.484 -5.156 1 98.88 56 VAL B CA 1
ATOM 1207 C C . VAL B 1 56 ? -8.453 -2.742 -5.125 1 98.88 56 VAL B C 1
ATOM 1209 O O . VAL B 1 56 ? -8.961 -2.416 -4.051 1 98.88 56 VAL B O 1
ATOM 1212 N N . ALA B 1 57 ? -8.992 -2.48 -6.285 1 98.62 57 ALA B N 1
ATOM 1213 C CA . ALA B 1 57 ? -10.281 -1.812 -6.457 1 98.62 57 ALA B CA 1
ATOM 1214 C C . ALA B 1 57 ? -11.438 -2.781 -6.238 1 98.62 57 ALA B C 1
ATOM 1216 O O . ALA B 1 57 ? -12.211 -3.057 -7.156 1 98.62 57 ALA B O 1
ATOM 1217 N N . LEU B 1 58 ? -11.594 -3.285 -5.086 1 97.62 58 LEU B N 1
ATOM 1218 C CA . LEU B 1 58 ? -12.664 -4.168 -4.652 1 97.62 58 LEU B CA 1
ATOM 1219 C C . LEU B 1 58 ? -13.398 -3.58 -3.447 1 97.62 58 LEU B C 1
ATOM 1221 O O . LEU B 1 58 ? -12.773 -3.004 -2.557 1 97.62 58 LEU B O 1
ATOM 1225 N N . ASP B 1 59 ? -14.664 -3.789 -3.279 1 92.12 59 ASP B N 1
ATOM 1226 C CA . ASP B 1 59 ? -15.477 -2.951 -2.398 1 92.12 59 ASP B CA 1
ATOM 1227 C C . ASP B 1 59 ? -15.883 -3.709 -1.138 1 92.12 59 ASP B C 1
ATOM 1229 O O . ASP B 1 59 ? -16.578 -3.17 -0.281 1 92.12 59 ASP B O 1
ATOM 1233 N N . SER B 1 60 ? -15.531 -4.988 -1.063 1 95.25 60 SER B N 1
ATOM 1234 C CA . SER B 1 60 ? -15.867 -5.742 0.14 1 95.25 60 SER B CA 1
ATOM 1235 C C . SER B 1 60 ? -14.695 -6.602 0.6 1 95.25 60 SER B C 1
ATOM 1237 O O . SER B 1 60 ? -13.852 -6.996 -0.209 1 95.25 60 SER B O 1
ATOM 1239 N N . ARG B 1 61 ? -14.719 -6.855 1.901 1 97.19 61 ARG B N 1
ATOM 1240 C CA . ARG B 1 61 ? -13.688 -7.723 2.463 1 97.19 61 ARG B CA 1
ATOM 1241 C C . ARG B 1 61 ? -13.742 -9.117 1.838 1 97.19 61 ARG B C 1
ATOM 1243 O O . ARG B 1 61 ? -12.703 -9.711 1.561 1 97.19 61 ARG B O 1
ATOM 1250 N N . GLU B 1 62 ? -14.961 -9.578 1.648 1 97.44 62 GLU B N 1
ATOM 1251 C CA . GLU B 1 62 ? -15.133 -10.898 1.05 1 97.44 62 GLU B CA 1
ATOM 1252 C C . GLU B 1 62 ? -14.523 -10.961 -0.347 1 97.44 62 GLU B C 1
ATOM 1254 O O . GLU B 1 62 ? -13.867 -11.938 -0.704 1 97.44 62 GLU B O 1
ATOM 1259 N N . ALA B 1 63 ? -14.758 -9.938 -1.152 1 97.88 63 ALA B N 1
ATOM 1260 C CA . ALA B 1 63 ? -14.203 -9.891 -2.502 1 97.88 63 ALA B CA 1
ATOM 1261 C C . ALA B 1 63 ? -12.68 -9.836 -2.467 1 97.88 63 ALA B C 1
ATOM 1263 O O . ALA B 1 63 ? -12.008 -10.508 -3.256 1 97.88 63 ALA B O 1
ATOM 1264 N N . ALA B 1 64 ? -12.094 -9.078 -1.574 1 98.44 64 ALA B N 1
ATOM 1265 C CA . ALA B 1 64 ? -10.641 -8.984 -1.423 1 98.44 64 ALA B CA 1
ATOM 1266 C C . ALA B 1 64 ? -10.055 -10.32 -0.984 1 98.44 64 ALA B C 1
ATOM 1268 O O . ALA B 1 64 ? -9 -10.734 -1.482 1 98.44 64 ALA B O 1
ATOM 1269 N N . GLN B 1 65 ? -10.758 -10.953 -0.052 1 98.5 65 GLN B N 1
ATOM 1270 C CA . GLN B 1 65 ? -10.32 -12.258 0.416 1 98.5 65 GLN B CA 1
ATOM 1271 C C . GLN B 1 65 ? -10.32 -13.281 -0.722 1 98.5 65 GLN B C 1
ATOM 1273 O O . GLN B 1 65 ? -9.344 -14.008 -0.9 1 98.5 65 GLN B O 1
ATOM 1278 N N . ARG B 1 66 ? -11.391 -13.312 -1.475 1 98.5 66 ARG B N 1
ATOM 1279 C CA . ARG B 1 66 ? -11.469 -14.227 -2.607 1 98.5 66 ARG B CA 1
ATOM 1280 C C . ARG B 1 66 ? -10.359 -13.945 -3.617 1 98.5 66 ARG B C 1
ATOM 1282 O O . ARG B 1 66 ? -9.758 -14.875 -4.16 1 98.5 66 ARG B O 1
ATOM 1289 N N . PHE B 1 67 ? -10.117 -12.711 -3.852 1 98.88 67 PHE B N 1
ATOM 1290 C CA . PHE B 1 67 ? -9.078 -12.305 -4.785 1 98.88 67 PHE B CA 1
ATOM 1291 C C . PHE B 1 67 ? -7.723 -12.875 -4.375 1 98.88 67 PHE B C 1
ATOM 1293 O O . PHE B 1 67 ? -7.066 -13.562 -5.16 1 98.88 67 PHE B O 1
ATOM 1300 N N . ILE B 1 68 ? -7.289 -12.672 -3.111 1 98.88 68 ILE B N 1
ATOM 1301 C CA . ILE B 1 68 ? -5.949 -13.078 -2.691 1 98.88 68 ILE B CA 1
ATOM 1302 C C . ILE B 1 68 ? -5.875 -14.594 -2.598 1 98.88 68 ILE B C 1
ATOM 1304 O O . ILE B 1 68 ? -4.828 -15.188 -2.877 1 98.88 68 ILE B O 1
ATOM 1308 N N . GLU B 1 69 ? -7.008 -15.234 -2.283 1 98.69 69 GLU B N 1
ATOM 1309 C CA . GLU B 1 69 ? -7.043 -16.688 -2.203 1 98.69 69 GLU B CA 1
ATOM 1310 C C . GLU B 1 69 ? -6.949 -17.328 -3.59 1 98.69 69 GLU B C 1
ATOM 1312 O O . GLU B 1 69 ? -6.625 -18.5 -3.719 1 98.69 69 GLU B O 1
ATOM 1317 N N . SER B 1 70 ? -7.281 -16.578 -4.621 1 98.69 70 SER B N 1
ATOM 1318 C CA . SER B 1 70 ? -7.215 -17.078 -5.992 1 98.69 70 SER B CA 1
ATOM 1319 C C . SER B 1 70 ? -5.82 -16.875 -6.582 1 98.69 70 SER B C 1
ATOM 1321 O O . SER B 1 70 ? -5.535 -17.359 -7.68 1 98.69 70 SER B O 1
ATOM 1323 N N . ASP B 1 71 ? -4.949 -16.156 -5.918 1 98.81 71 ASP B N 1
ATOM 1324 C CA . ASP B 1 71 ? -3.572 -15.961 -6.363 1 98.81 71 ASP B CA 1
ATOM 1325 C C . ASP B 1 71 ? -2.795 -17.281 -6.328 1 98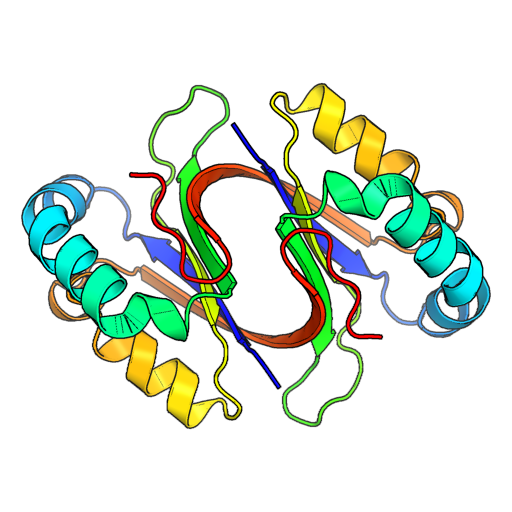.81 71 ASP B C 1
ATOM 1327 O O . ASP B 1 71 ? -2.795 -17.984 -5.312 1 98.81 71 ASP B O 1
ATOM 1331 N N . PRO B 1 72 ? -2.107 -17.641 -7.383 1 98.88 72 PRO B N 1
ATOM 1332 C CA . PRO B 1 72 ? -1.285 -18.844 -7.406 1 98.88 72 PRO B CA 1
ATOM 1333 C C . PRO B 1 72 ? -0.342 -18.938 -6.207 1 98.88 72 PRO B C 1
ATOM 1335 O O . PRO B 1 72 ? -0.053 -20.047 -5.73 1 98.88 72 PRO B O 1
ATOM 1338 N N . PHE B 1 73 ? 0.2 -17.844 -5.645 1 98.88 73 PHE B N 1
ATOM 1339 C CA . PHE B 1 73 ? 1.045 -17.844 -4.457 1 98.88 73 PHE B CA 1
ATOM 1340 C C . PHE B 1 73 ? 0.296 -18.422 -3.258 1 98.88 73 PHE B C 1
ATOM 1342 O O . PHE B 1 73 ? 0.886 -19.109 -2.418 1 98.88 73 PHE B O 1
ATOM 1349 N N . HIS B 1 74 ? -0.985 -18.078 -3.146 1 98.75 74 HIS B N 1
ATOM 1350 C CA . HIS B 1 74 ? -1.8 -18.641 -2.072 1 98.75 74 HIS B CA 1
ATOM 1351 C C . HIS B 1 74 ? -1.969 -20.141 -2.229 1 98.75 74 HIS B C 1
ATOM 1353 O O . HIS B 1 74 ? -1.76 -20.906 -1.275 1 98.75 74 HIS B O 1
ATOM 1359 N N . ALA B 1 75 ? -2.336 -20.578 -3.426 1 98.38 75 ALA B N 1
ATOM 1360 C CA . ALA B 1 75 ? -2.555 -22 -3.713 1 98.38 75 ALA B CA 1
ATOM 1361 C C . ALA B 1 75 ? -1.289 -22.812 -3.453 1 98.38 75 ALA B C 1
ATOM 1363 O O . ALA B 1 75 ? -1.361 -23.969 -3.018 1 98.38 75 ALA B O 1
ATOM 1364 N N . ALA B 1 76 ? -0.132 -22.234 -3.689 1 98.62 76 ALA B N 1
ATOM 1365 C CA . ALA B 1 76 ? 1.156 -22.906 -3.523 1 98.62 76 ALA B CA 1
ATOM 1366 C C . ALA B 1 76 ? 1.57 -22.938 -2.055 1 98.62 76 ALA B C 1
ATOM 1368 O O . ALA B 1 76 ? 2.607 -23.5 -1.711 1 98.62 76 ALA B O 1
ATOM 1369 N N . GLY B 1 77 ? 0.77 -22.266 -1.221 1 98.25 77 GLY B N 1
ATOM 1370 C CA . GLY B 1 77 ? 1.071 -22.25 0.202 1 98.25 77 GLY B CA 1
ATOM 1371 C C . GLY B 1 77 ? 2.209 -21.312 0.562 1 98.25 77 GLY B C 1
ATOM 1372 O O . GLY B 1 77 ? 2.973 -21.594 1.491 1 98.25 77 GLY B O 1
ATOM 1373 N N . LEU B 1 78 ? 2.389 -20.281 -0.117 1 98.75 78 LEU B N 1
ATOM 1374 C CA . LEU B 1 78 ? 3.529 -19.375 0.053 1 98.75 78 LEU B CA 1
ATOM 1375 C C . LEU B 1 78 ? 3.336 -18.484 1.266 1 98.75 78 LEU B C 1
ATOM 1377 O O . LEU B 1 78 ? 4.281 -18.234 2.02 1 98.75 78 LEU B O 1
ATOM 1381 N N . PHE B 1 79 ? 2.154 -18.016 1.511 1 98.75 79 PHE B N 1
ATOM 1382 C CA . PHE B 1 79 ? 1.914 -16.969 2.488 1 98.75 79 PHE B CA 1
ATOM 1383 C C . PHE B 1 79 ? 1.856 -17.531 3.9 1 98.75 79 PHE B C 1
ATOM 1385 O O . PHE B 1 79 ? 1.127 -18.5 4.156 1 98.75 79 PHE B O 1
ATOM 1392 N N . GLU B 1 80 ? 2.645 -16.969 4.738 1 98.69 80 GLU B N 1
ATOM 1393 C CA . GLU B 1 80 ? 2.51 -17.203 6.172 1 98.69 80 GLU B CA 1
ATOM 1394 C C . GLU B 1 80 ? 1.351 -16.391 6.754 1 98.69 80 GLU B C 1
ATOM 1396 O O . GLU B 1 80 ? 0.618 -16.891 7.617 1 98.69 80 GLU B O 1
ATOM 1401 N N . ARG B 1 81 ? 1.153 -15.203 6.328 1 98.5 81 ARG B N 1
ATOM 1402 C CA . ARG B 1 81 ? 0.177 -14.242 6.836 1 98.5 81 ARG B CA 1
ATOM 1403 C C . ARG B 1 81 ? -0.304 -13.312 5.73 1 98.5 81 ARG B C 1
ATOM 1405 O O . ARG B 1 81 ? 0.475 -12.922 4.855 1 98.5 81 ARG B O 1
ATOM 1412 N N . VAL B 1 82 ? -1.563 -13.016 5.758 1 98.81 82 VAL B N 1
ATOM 1413 C CA . VAL B 1 82 ? -2.191 -12.039 4.871 1 98.81 82 VAL B CA 1
ATOM 1414 C C . VAL B 1 82 ? -3.016 -11.047 5.691 1 98.81 82 VAL B C 1
ATOM 1416 O O . VAL B 1 82 ? -3.787 -11.445 6.566 1 98.81 82 VAL B O 1
ATOM 1419 N N . VAL B 1 83 ? -2.848 -9.789 5.453 1 98.44 83 VAL B N 1
ATOM 1420 C CA . VAL B 1 83 ? -3.594 -8.758 6.164 1 98.44 83 VAL B CA 1
ATOM 1421 C C . VAL B 1 83 ? -4.434 -7.953 5.18 1 98.44 83 VAL B C 1
ATOM 1423 O O . VAL B 1 83 ? -3.914 -7.43 4.191 1 98.44 83 VAL B O 1
ATOM 1426 N N . LEU B 1 84 ? -5.691 -7.914 5.43 1 98.5 84 LEU B N 1
ATOM 1427 C CA . LEU B 1 84 ? -6.613 -7.105 4.641 1 98.5 84 LEU B CA 1
ATOM 1428 C C . LEU B 1 84 ? -7.043 -5.863 5.41 1 98.5 84 LEU B C 1
ATOM 1430 O O . LEU B 1 84 ? -7.465 -5.957 6.566 1 98.5 84 LEU B O 1
ATOM 1434 N N . THR B 1 85 ? -6.914 -4.699 4.816 1 98.38 85 THR B N 1
ATOM 1435 C CA . THR B 1 85 ? -7.332 -3.449 5.438 1 98.38 85 THR B CA 1
ATOM 1436 C C . THR B 1 85 ? -8.164 -2.615 4.465 1 98.38 85 THR B C 1
ATOM 1438 O O . THR B 1 85 ? -7.738 -2.369 3.334 1 98.38 85 THR B O 1
ATOM 1441 N N . ARG B 1 86 ? -9.367 -2.234 4.914 1 98.06 86 ARG B N 1
ATOM 1442 C CA . ARG B 1 86 ? -10.148 -1.313 4.094 1 98.06 86 ARG B CA 1
ATOM 1443 C C . ARG B 1 86 ? -9.438 0.027 3.945 1 98.06 86 ARG B C 1
ATOM 1445 O O . ARG B 1 86 ? -8.75 0.477 4.863 1 98.06 86 ARG B O 1
ATOM 1452 N N . TRP B 1 87 ? -9.594 0.61 2.812 1 98.31 87 TRP B N 1
ATOM 1453 C CA . TRP B 1 87 ? -8.773 1.757 2.43 1 98.31 87 TRP B CA 1
ATOM 1454 C C . TRP B 1 87 ? -9.625 2.842 1.782 1 98.31 87 TRP B C 1
ATOM 1456 O O . TRP B 1 87 ? -10.484 2.551 0.94 1 98.31 87 TRP B O 1
ATOM 1466 N N . ARG B 1 88 ? -9.523 4.051 2.252 1 97.44 88 ARG B N 1
ATOM 1467 C CA . ARG B 1 88 ? -10.125 5.191 1.564 1 97.44 88 ARG B CA 1
ATOM 1468 C C . ARG B 1 88 ? -9.125 5.844 0.613 1 97.44 88 ARG B C 1
ATOM 1470 O O . ARG B 1 88 ? -8.156 6.461 1.053 1 97.44 88 ARG B O 1
ATOM 1477 N N . LYS B 1 89 ? -9.461 5.719 -0.555 1 97.88 89 LYS B N 1
ATOM 1478 C CA . LYS B 1 89 ? -8.617 6.207 -1.645 1 97.88 89 LYS B CA 1
ATOM 1479 C C . LYS B 1 89 ? -8.516 7.73 -1.619 1 97.88 89 LYS B C 1
ATOM 1481 O O . LYS B 1 89 ? -9.531 8.43 -1.58 1 97.88 89 LYS B O 1
ATOM 1486 N N . ALA B 1 90 ? -7.289 8.258 -1.618 1 98.5 90 ALA B N 1
ATOM 1487 C CA . ALA B 1 90 ? -7.055 9.695 -1.767 1 98.5 90 ALA B CA 1
ATOM 1488 C C . ALA B 1 90 ? -6.391 10.008 -3.104 1 98.5 90 ALA B C 1
ATOM 1490 O O . ALA B 1 90 ? -6.891 10.82 -3.879 1 98.5 90 ALA B O 1
ATOM 1491 N N . TYR B 1 91 ? -5.246 9.375 -3.42 1 98.75 91 TYR B N 1
ATOM 1492 C CA . TYR B 1 91 ? -4.547 9.562 -4.684 1 98.75 91 TYR B CA 1
ATOM 1493 C C . TYR B 1 91 ? -4.176 8.219 -5.305 1 98.75 91 TYR B C 1
ATOM 1495 O O . TYR B 1 91 ? -3.789 7.285 -4.594 1 98.75 91 TYR B O 1
ATOM 1503 N N . VAL B 1 92 ? -4.23 8.094 -6.586 1 98.69 92 VAL B N 1
ATOM 1504 C CA . VAL B 1 92 ? -3.689 7.004 -7.395 1 98.69 92 VAL B CA 1
ATOM 1505 C C . VAL B 1 92 ? -3.027 7.57 -8.648 1 98.69 92 VAL B C 1
ATOM 1507 O O . VAL B 1 92 ? -3.686 8.219 -9.469 1 98.69 92 VAL B O 1
ATOM 1510 N N . ASP B 1 93 ? -1.787 7.34 -8.75 1 98.31 93 ASP B N 1
ATOM 1511 C CA . ASP B 1 93 ? -1 7.812 -9.883 1 98.31 93 ASP B CA 1
ATOM 1512 C C . ASP B 1 93 ? -1.174 9.312 -10.086 1 98.31 93 ASP B C 1
ATOM 1514 O O . ASP B 1 93 ? -1.465 9.773 -11.195 1 98.31 93 ASP B O 1
ATOM 1518 N N . GLY B 1 94 ? -1.129 10 -8.992 1 97.88 94 GLY B N 1
ATOM 1519 C CA . GLY B 1 94 ? -1.142 11.453 -9.008 1 97.88 94 GLY B CA 1
ATOM 1520 C C . GLY B 1 94 ? -2.537 12.031 -9.125 1 97.88 94 GLY B C 1
ATOM 1521 O O . GLY B 1 94 ? -2.711 13.25 -9.078 1 97.88 94 GLY B O 1
ATOM 1522 N N . GLN B 1 95 ? -3.5 11.227 -9.391 1 98.25 95 GLN B N 1
ATOM 1523 C CA . GLN B 1 95 ? -4.875 11.703 -9.508 1 98.25 95 GLN B CA 1
ATOM 1524 C C . GLN B 1 95 ? -5.559 11.75 -8.148 1 98.25 95 GLN B C 1
ATOM 1526 O O . GLN B 1 95 ? -5.484 10.789 -7.379 1 98.25 95 GLN B O 1
ATOM 1531 N N . CYS B 1 96 ? -6.27 12.844 -7.863 1 98.5 96 CYS B N 1
ATOM 1532 C CA . CYS B 1 96 ? -6.945 13.047 -6.586 1 98.5 96 CYS B CA 1
ATOM 1533 C C . CYS B 1 96 ? -8.359 12.469 -6.617 1 98.5 96 CYS B C 1
ATOM 1535 O O . CYS B 1 96 ? -9.102 12.695 -7.57 1 98.5 96 CYS B O 1
ATOM 1537 N N . TYR B 1 97 ? -8.766 11.797 -5.625 1 97.75 97 TYR B N 1
ATOM 1538 C CA . TYR B 1 97 ? -10.102 11.219 -5.551 1 97.75 97 TYR B CA 1
ATOM 1539 C C . TYR B 1 97 ? -10.836 11.695 -4.305 1 97.75 97 TYR B C 1
ATOM 1541 O O . TYR B 1 97 ? -11.797 11.062 -3.865 1 97.75 97 TYR B O 1
ATOM 1549 N N . LEU B 1 98 ? -10.328 12.711 -3.721 1 94.06 98 LEU B N 1
ATOM 1550 C CA . LEU B 1 98 ? -10.953 13.258 -2.52 1 94.06 98 LEU B CA 1
ATOM 1551 C C . LEU B 1 98 ? -12.086 14.219 -2.883 1 94.06 98 LEU B C 1
ATOM 1553 O O . LEU B 1 98 ? -12.078 14.805 -3.965 1 94.06 98 LEU B O 1
#

Solvent-accessible surface area (backbone atoms only — not comparable to full-atom values): 10109 Å² total; per-residue (Å²): 86,30,30,37,37,39,40,30,40,38,86,93,39,63,67,57,51,64,73,36,39,68,58,32,52,50,52,48,62,76,43,23,85,35,26,40,31,30,32,37,36,23,39,94,86,65,46,80,59,51,34,32,44,37,30,33,69,36,67,42,70,68,56,48,50,52,52,55,59,67,34,48,48,45,72,71,62,39,57,65,44,73,47,79,37,36,29,46,69,32,31,48,68,41,42,78,63,114,87,28,31,37,38,38,42,31,41,37,87,92,40,64,67,58,51,62,74,36,39,67,58,32,52,51,52,47,62,74,43,24,86,35,26,39,31,29,33,38,36,24,38,93,87,65,45,80,59,51,34,32,43,36,32,33,70,35,67,42,70,67,56,48,50,52,51,55,60,66,34,48,48,45,72,71,61,39,58,65,46,74,46,78,37,37,29,45,69,32,30,48,68,41,41,76,62,115

Foldseek 3Di:
DKKKKKFAWDPPCVVLCVVQVVVQVVLCVVQVVFFLDKDFDADPVRHGRGIMITTGNDDDPVVVVVSVCPGSCNVSVTTPDMDMDDDDDADGPRDGDD/DKKKKKFAWDPPCVVLCVVQVVVQVVLCVVQVVFFLDKDFDADPVRHGRGIMMTTGNDDDPVVVVVSVCPGSCNVSVTTPDMDMDDDDDADGPRDGDD

Organism: Paracidovorax avenae (strain ATCC 19860 / DSM 7227 / CCUG 15838 / JCM 20985 / LMG 2117 / NCPPB 1011) (NCBI:txid643561)